Protein AF-A0A2D7IDL8-F1 (afdb_monomer)

Mean predicted aligned error: 7.26 Å

Sequence (237 aa):
MFLKNYRFYSYFISIILIPFYIFRNFSIPYHYLRFKSYIRPNYNVSTHINFGSKKATNFYFYKLLKSKCYLEYGSGNSTLLAKKLDKDFYAVESDANFFNFLKSNFKKNYILVSLGVVFFFSTPVFSSIRRFYLNRRAIKYASYILKKIIRDQKQPDFVLIDGRYRVLCCLFVYKFLLKSKNDKISIIVDDFRNRNYYQILHQLFDIEVIGRIAHLRFKKTDTDINKLIEKYQYDPR

Radius of gyration: 18.44 Å; Cα contacts (8 Å, |Δi|>4): 361; chains: 1; bounding box: 49×36×62 Å

Foldseek 3Di:
DDDPPPPPPPDDDPDDDPPPVVVLVVCLVVLQCLLVVVDQDPDDAELDDDLPDPFVRVVVVVQLLPWQEEEEEADTSPNVNSVVSVHNYAYEDARPNVLVVCVVVDDDRYDYLHLGRADPLRHDSCLPPCLPVSLVSLLCSLAVSVVVCVVVVHDTQEYEQSGWLSVLNVLNVLVSVVVDPDQNRKYKYAQQPPDPVCVVLVQAFDWDDTRRIIITGGDDDPDDSVVVSVVSSSGGD

Structure (mmCIF, N/CA/C/O backbone):
data_AF-A0A2D7IDL8-F1
#
_entry.id   AF-A0A2D7IDL8-F1
#
loop_
_atom_site.group_PDB
_atom_site.id
_atom_site.type_symbol
_atom_site.label_atom_id
_atom_site.label_alt_id
_atom_site.label_comp_id
_atom_site.label_asym_id
_atom_site.label_entity_id
_atom_site.label_seq_id
_atom_site.pdbx_PDB_ins_code
_atom_site.Cartn_x
_atom_site.Cartn_y
_atom_site.Cartn_z
_atom_site.occupancy
_atom_site.B_iso_or_equiv
_atom_site.auth_seq_id
_atom_site.auth_comp_id
_atom_site.auth_asym_id
_atom_site.auth_atom_id
_atom_site.pdbx_PDB_model_num
ATOM 1 N N . MET A 1 1 ? 5.745 -17.887 -41.207 1.00 36.94 1 MET A N 1
ATOM 2 C CA . MET A 1 1 ? 6.422 -16.706 -40.624 1.00 36.94 1 MET A CA 1
ATOM 3 C C . MET A 1 1 ? 6.541 -16.925 -39.118 1.00 36.94 1 MET A C 1
ATOM 5 O O . MET A 1 1 ? 5.562 -16.790 -38.399 1.00 36.94 1 MET A O 1
ATOM 9 N N . PHE A 1 2 ? 7.694 -17.431 -38.673 1.00 28.80 2 PHE A N 1
ATOM 10 C CA . PHE A 1 2 ? 7.924 -17.925 -37.311 1.00 28.80 2 PHE A CA 1
ATOM 11 C C . PHE A 1 2 ? 7.972 -16.775 -36.291 1.00 28.80 2 PHE A C 1
ATOM 13 O O . PHE A 1 2 ? 8.929 -16.005 -36.256 1.00 28.80 2 PHE A O 1
ATOM 20 N N . LEU A 1 3 ? 6.954 -16.679 -35.433 1.00 30.22 3 LEU A N 1
ATOM 21 C CA . LEU A 1 3 ? 6.975 -15.835 -34.237 1.00 30.22 3 LEU A CA 1
ATOM 22 C C . LEU A 1 3 ? 7.898 -16.482 -33.194 1.00 30.22 3 LEU A C 1
ATOM 24 O O . LEU A 1 3 ? 7.539 -17.467 -32.549 1.00 30.22 3 LEU A O 1
ATOM 28 N N . LYS A 1 4 ? 9.110 -15.939 -33.033 1.00 29.39 4 LYS A N 1
ATOM 29 C CA . LYS A 1 4 ? 10.008 -16.293 -31.925 1.00 29.39 4 LYS A CA 1
ATOM 30 C C . LYS A 1 4 ? 9.361 -15.878 -30.599 1.00 29.39 4 LYS A C 1
ATOM 32 O O . LYS A 1 4 ? 9.386 -14.711 -30.214 1.00 29.39 4 LYS A O 1
ATOM 37 N N . ASN A 1 5 ? 8.806 -16.856 -29.889 1.00 28.84 5 ASN A N 1
ATOM 38 C CA . ASN A 1 5 ? 8.412 -16.735 -28.490 1.00 28.84 5 ASN A CA 1
ATOM 39 C C . ASN A 1 5 ? 9.663 -16.560 -27.617 1.00 28.84 5 ASN A C 1
ATOM 41 O O . ASN A 1 5 ? 10.277 -17.537 -27.192 1.00 28.84 5 ASN A O 1
ATOM 45 N N . TYR A 1 6 ? 10.034 -15.319 -27.309 1.00 31.30 6 TYR A N 1
ATOM 46 C CA . TYR A 1 6 ? 11.014 -15.042 -26.260 1.00 31.30 6 TYR A CA 1
ATOM 47 C C . TYR A 1 6 ? 10.356 -15.239 -24.886 1.00 31.30 6 TYR A C 1
ATOM 49 O O . TYR A 1 6 ? 9.854 -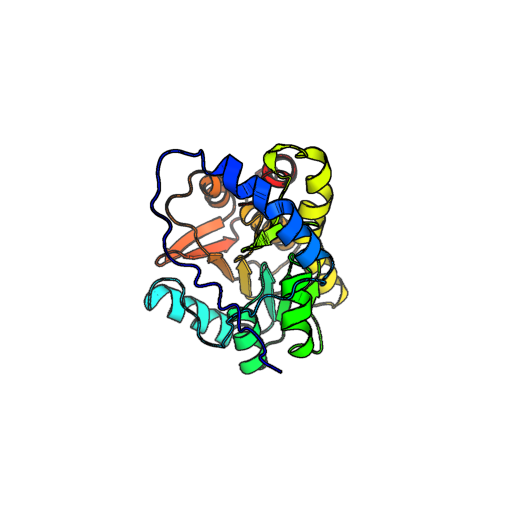14.302 -24.266 1.00 31.30 6 TYR A O 1
ATOM 57 N N . ARG A 1 7 ? 10.341 -16.486 -24.401 1.00 28.66 7 ARG A N 1
ATOM 58 C CA . ARG A 1 7 ? 10.065 -16.796 -22.992 1.00 28.66 7 ARG A CA 1
ATOM 59 C C . ARG A 1 7 ? 11.301 -16.412 -22.178 1.00 28.66 7 ARG A C 1
ATOM 61 O O . ARG A 1 7 ? 12.242 -17.192 -22.083 1.00 28.66 7 ARG A O 1
ATOM 68 N N . PHE A 1 8 ? 11.315 -15.213 -21.600 1.00 32.62 8 PHE A N 1
ATOM 69 C CA . PHE A 1 8 ? 12.310 -14.865 -20.584 1.00 32.62 8 PHE A CA 1
ATOM 70 C C . PHE A 1 8 ? 11.989 -15.659 -19.310 1.00 32.62 8 PHE A C 1
ATOM 72 O O . PHE A 1 8 ? 11.143 -15.266 -18.508 1.00 32.62 8 PHE A O 1
ATOM 79 N N . TYR A 1 9 ? 12.630 -16.818 -19.153 1.00 32.66 9 TYR A N 1
ATOM 80 C CA . TYR A 1 9 ? 12.677 -17.533 -17.884 1.00 32.66 9 TYR A CA 1
ATOM 81 C C . TYR A 1 9 ? 13.483 -16.683 -16.899 1.00 32.66 9 TYR A C 1
ATOM 83 O O . TYR A 1 9 ? 14.700 -16.563 -17.007 1.00 32.66 9 TYR A O 1
ATOM 91 N N . SER A 1 10 ? 12.810 -16.058 -15.936 1.00 38.78 10 SER A N 1
ATOM 92 C CA . SER A 1 10 ? 13.469 -15.381 -14.823 1.00 38.78 10 SER A CA 1
ATOM 93 C C . SER A 1 10 ? 13.903 -16.406 -13.772 1.00 38.78 10 SER A C 1
ATOM 95 O O . SER A 1 10 ? 13.324 -16.430 -12.694 1.00 38.78 10 SER A O 1
ATOM 97 N N . TYR A 1 11 ? 14.868 -17.280 -14.060 1.00 38.25 11 TYR A N 1
ATOM 98 C CA . TYR A 1 11 ? 15.484 -18.119 -13.026 1.00 38.25 11 TYR A CA 1
ATOM 99 C C . TYR A 1 11 ? 16.973 -18.350 -13.331 1.00 38.25 11 TYR A C 1
ATOM 101 O O . TYR A 1 11 ? 17.322 -18.866 -14.384 1.00 38.25 11 TYR A O 1
ATOM 109 N N . PHE A 1 12 ? 17.804 -17.951 -12.361 1.00 41.97 12 PHE A N 1
ATOM 110 C CA . PHE A 1 12 ? 19.215 -18.294 -12.147 1.00 41.97 12 PHE A CA 1
ATOM 111 C C . PHE A 1 12 ? 20.233 -17.920 -13.235 1.00 41.97 12 PHE A C 1
ATOM 113 O O . PHE A 1 12 ? 20.525 -18.681 -14.147 1.00 41.97 12 PHE A O 1
ATOM 120 N N . ILE A 1 13 ? 20.912 -16.793 -13.007 1.00 34.97 13 ILE A N 1
ATOM 121 C CA . ILE A 1 13 ? 22.325 -16.656 -13.370 1.00 34.97 13 ILE A CA 1
ATOM 122 C C . ILE A 1 13 ? 23.097 -16.525 -12.059 1.00 34.97 13 ILE A C 1
ATOM 124 O O . ILE A 1 13 ? 23.195 -15.453 -11.464 1.00 34.97 13 ILE A O 1
ATOM 128 N N . SER A 1 14 ? 23.605 -17.658 -11.586 1.00 44.41 14 SER A N 1
ATOM 129 C CA . SER A 1 14 ? 24.781 -17.715 -10.732 1.00 44.41 14 SER A CA 1
ATOM 130 C C . SER A 1 14 ? 26.006 -17.503 -11.622 1.00 44.41 14 SER A C 1
ATOM 132 O O . SER A 1 14 ? 26.452 -18.456 -12.245 1.00 44.41 14 SER A O 1
ATOM 134 N N . ILE A 1 15 ? 26.530 -16.278 -11.714 1.00 38.25 15 ILE A N 1
ATOM 135 C CA . ILE A 1 15 ? 27.884 -15.989 -12.215 1.00 38.25 15 ILE A CA 1
ATOM 136 C C . ILE A 1 15 ? 28.400 -14.737 -11.481 1.00 38.25 15 ILE A C 1
ATOM 138 O O . ILE A 1 15 ? 27.885 -13.635 -11.648 1.00 38.25 15 ILE A O 1
ATOM 142 N N . ILE A 1 16 ? 29.374 -14.979 -10.599 1.00 42.12 16 ILE A N 1
ATOM 143 C CA . ILE A 1 16 ? 30.606 -14.207 -10.362 1.00 42.12 16 ILE A CA 1
ATOM 144 C C . ILE A 1 16 ? 30.460 -12.671 -10.323 1.00 42.12 16 ILE A C 1
ATOM 146 O O . ILE A 1 16 ? 30.397 -12.012 -11.353 1.00 42.12 16 ILE A O 1
ATOM 150 N N . LEU A 1 17 ? 30.485 -12.126 -9.097 1.00 41.62 17 LEU A N 1
ATOM 151 C CA . LEU A 1 17 ? 31.089 -10.847 -8.658 1.00 41.62 17 LEU A CA 1
ATOM 152 C C . LEU A 1 17 ? 31.046 -9.610 -9.584 1.00 41.62 17 LEU A C 1
ATOM 154 O O . LEU A 1 17 ? 31.878 -8.717 -9.462 1.00 41.62 17 LEU A O 1
ATOM 158 N N . ILE A 1 18 ? 30.036 -9.454 -10.432 1.00 45.78 18 ILE A N 1
ATOM 159 C CA . ILE A 1 18 ? 29.643 -8.130 -10.918 1.00 45.78 18 ILE A CA 1
ATOM 160 C C . ILE A 1 18 ? 28.685 -7.567 -9.863 1.00 45.78 18 ILE A C 1
ATOM 162 O O . ILE A 1 18 ? 27.650 -8.192 -9.601 1.00 45.78 18 ILE A O 1
ATOM 166 N N . PRO A 1 19 ? 28.981 -6.421 -9.219 1.00 50.28 19 PRO A N 1
ATOM 167 C CA . PRO A 1 19 ? 28.092 -5.876 -8.206 1.00 50.28 19 PRO A CA 1
ATOM 168 C C . PRO A 1 19 ? 26.690 -5.725 -8.797 1.00 50.28 19 PRO A C 1
ATOM 170 O O . PRO A 1 19 ? 26.522 -5.100 -9.842 1.00 50.28 19 PRO A O 1
ATOM 173 N N . PHE A 1 20 ? 25.682 -6.282 -8.118 1.00 53.31 20 PHE A N 1
ATOM 174 C CA . PHE A 1 20 ? 24.252 -6.265 -8.479 1.00 53.31 20 PHE A CA 1
ATOM 175 C C . PHE A 1 20 ? 23.762 -4.910 -9.036 1.00 53.31 20 PHE A C 1
ATOM 177 O O . PHE A 1 20 ? 22.864 -4.839 -9.876 1.00 53.31 20 PHE A O 1
ATOM 184 N N . TYR A 1 21 ? 24.393 -3.821 -8.597 1.00 49.84 21 TYR A N 1
ATOM 185 C CA . TYR A 1 21 ? 24.181 -2.457 -9.066 1.00 49.84 21 TYR A CA 1
ATOM 186 C C . TYR A 1 21 ? 24.449 -2.242 -10.569 1.00 49.84 21 TYR A C 1
ATOM 188 O O . TYR A 1 21 ? 23.688 -1.529 -11.221 1.00 49.84 21 TYR A O 1
ATOM 196 N N . ILE A 1 22 ? 25.484 -2.870 -11.131 1.00 54.22 22 ILE A N 1
ATOM 197 C CA . ILE A 1 22 ? 25.877 -2.733 -12.540 1.00 54.22 22 ILE A CA 1
ATOM 198 C C . ILE A 1 22 ? 24.800 -3.348 -13.445 1.00 54.22 22 ILE A C 1
ATOM 200 O O . ILE A 1 22 ? 24.252 -2.654 -14.301 1.00 54.22 22 ILE A O 1
ATOM 204 N N . PHE A 1 23 ? 24.384 -4.592 -13.181 1.00 58.94 23 PHE A N 1
ATOM 205 C CA . PHE A 1 23 ? 23.283 -5.237 -13.910 1.00 58.94 23 PHE A CA 1
ATOM 206 C C . PHE A 1 23 ? 21.956 -4.479 -13.786 1.00 58.94 23 PHE A C 1
ATOM 208 O O . PHE A 1 23 ? 21.199 -4.379 -14.753 1.00 58.94 23 PHE A O 1
ATOM 215 N N . ARG A 1 24 ? 21.677 -3.900 -12.611 1.00 66.06 24 ARG A N 1
ATOM 216 C CA . ARG A 1 24 ? 20.449 -3.130 -12.388 1.00 66.06 24 ARG A CA 1
ATOM 217 C C . ARG A 1 24 ? 20.398 -1.841 -13.217 1.00 66.06 24 ARG A C 1
ATOM 219 O O . ARG A 1 24 ? 19.315 -1.426 -13.612 1.00 66.06 24 ARG A O 1
ATOM 226 N N . ASN A 1 25 ? 21.537 -1.215 -13.507 1.00 70.62 25 ASN A N 1
ATOM 227 C CA . ASN A 1 25 ? 21.567 -0.008 -14.337 1.00 70.62 25 ASN A CA 1
ATOM 228 C C . ASN A 1 25 ? 21.415 -0.327 -15.833 1.00 70.62 25 ASN A C 1
ATOM 230 O O . ASN A 1 25 ? 20.745 0.418 -16.547 1.00 70.62 25 ASN A O 1
ATOM 234 N N . PHE A 1 26 ? 21.931 -1.471 -16.295 1.00 80.06 26 PHE A N 1
ATOM 235 C CA . PHE A 1 26 ? 21.734 -1.927 -17.677 1.00 80.06 26 PHE A CA 1
ATOM 236 C C . PHE A 1 26 ? 20.269 -2.230 -18.021 1.00 80.06 26 PHE A C 1
ATOM 238 O O . PHE A 1 26 ? 19.887 -2.149 -19.185 1.00 80.06 26 PHE A O 1
ATOM 245 N N . SER A 1 27 ? 19.417 -2.516 -17.030 1.00 87.19 27 SER A N 1
ATOM 246 C CA . SER A 1 27 ? 17.980 -2.721 -17.255 1.00 87.19 27 SER A CA 1
ATOM 247 C C . SER A 1 27 ? 17.156 -1.424 -17.268 1.00 87.19 27 SER A C 1
ATOM 249 O O . SER A 1 27 ? 15.960 -1.463 -17.564 1.00 87.19 27 SER A O 1
ATOM 251 N N . ILE A 1 28 ? 17.752 -0.254 -17.003 1.00 90.56 28 ILE A N 1
ATOM 252 C CA . ILE A 1 28 ? 17.028 1.031 -17.002 1.00 90.56 28 ILE A CA 1
ATOM 253 C C . ILE A 1 28 ? 16.335 1.315 -18.345 1.00 90.56 28 ILE A C 1
ATOM 255 O O . ILE A 1 28 ? 15.151 1.666 -18.306 1.00 90.56 28 ILE A O 1
ATOM 259 N N . PRO A 1 29 ? 16.976 1.133 -19.522 1.00 93.81 29 PRO A N 1
ATOM 260 C CA . PRO A 1 29 ? 16.299 1.301 -20.807 1.00 93.81 29 PRO A CA 1
ATOM 261 C C . PRO A 1 29 ? 15.058 0.411 -20.939 1.00 93.81 29 PRO A C 1
ATOM 263 O O . PRO A 1 29 ? 13.993 0.895 -21.316 1.00 93.81 29 PRO A O 1
ATOM 266 N N . TYR A 1 30 ? 15.147 -0.859 -20.527 1.00 93.44 30 TYR A N 1
ATOM 267 C CA . TYR A 1 30 ? 14.006 -1.778 -20.509 1.00 93.44 30 TYR A CA 1
ATOM 268 C C . TYR A 1 30 ? 12.856 -1.238 -19.645 1.00 93.44 30 TYR A C 1
ATOM 270 O O . TYR A 1 30 ? 11.705 -1.193 -20.083 1.00 93.44 30 TYR A O 1
ATOM 278 N N . HIS A 1 31 ? 13.152 -0.758 -18.435 1.00 94.00 31 HIS A N 1
ATOM 279 C CA . HIS A 1 31 ? 12.135 -0.205 -17.537 1.00 94.00 31 HIS A CA 1
ATOM 280 C C . HIS A 1 31 ? 11.569 1.138 -18.010 1.00 94.00 31 HIS A C 1
ATOM 282 O O . HIS A 1 31 ? 10.393 1.422 -17.777 1.00 94.00 31 HIS A O 1
ATOM 288 N N . TYR A 1 32 ? 12.356 1.942 -18.725 1.00 94.94 32 TYR A N 1
ATOM 289 C CA . TYR A 1 32 ? 11.864 3.141 -19.395 1.00 94.94 32 TYR A CA 1
ATOM 290 C C . TYR A 1 32 ? 10.884 2.794 -20.523 1.00 94.94 32 TYR A C 1
ATOM 292 O O . TYR A 1 32 ? 9.791 3.361 -20.579 1.00 94.94 32 TYR A O 1
ATOM 300 N N . LEU A 1 33 ? 11.215 1.813 -21.368 1.00 96.25 33 LEU A N 1
ATOM 301 C CA . LEU A 1 33 ? 10.310 1.312 -22.408 1.00 96.25 33 LEU A CA 1
ATOM 302 C C . LEU A 1 33 ? 9.032 0.710 -21.805 1.00 96.25 33 LEU A C 1
ATOM 304 O O . LEU A 1 33 ? 7.940 0.918 -22.337 1.00 96.25 33 LEU A O 1
ATOM 308 N N . ARG A 1 34 ? 9.143 0.034 -20.653 1.00 96.31 34 ARG A N 1
ATOM 309 C CA . ARG A 1 34 ? 7.993 -0.449 -19.880 1.00 96.31 34 ARG A CA 1
ATOM 310 C C . ARG A 1 34 ? 7.118 0.709 -19.394 1.00 96.31 34 ARG A C 1
ATOM 312 O O . ARG A 1 34 ? 5.911 0.705 -19.624 1.00 96.31 34 ARG A O 1
ATOM 319 N N . PHE A 1 35 ? 7.717 1.742 -18.801 1.00 96.00 35 PHE A N 1
ATOM 320 C CA . PHE A 1 35 ? 7.014 2.954 -18.362 1.00 96.00 35 PHE A CA 1
ATOM 321 C C . PHE A 1 35 ? 6.288 3.663 -19.520 1.00 96.00 35 PHE A C 1
ATOM 323 O O . PHE A 1 35 ? 5.154 4.110 -19.355 1.00 96.00 35 PHE A O 1
ATOM 330 N N . LYS A 1 36 ? 6.897 3.703 -20.712 1.00 96.56 36 LYS A N 1
ATOM 331 C CA . LYS A 1 36 ? 6.282 4.221 -21.948 1.00 96.56 36 LYS A CA 1
ATOM 332 C C . LYS A 1 36 ? 5.286 3.260 -22.609 1.00 96.56 36 LYS A C 1
ATOM 334 O O . LYS A 1 36 ? 4.675 3.620 -23.605 1.00 96.56 36 LYS A O 1
ATOM 339 N N . SER A 1 37 ? 5.073 2.073 -22.038 1.00 93.81 37 SER A N 1
ATOM 340 C CA . SER A 1 37 ? 4.187 1.020 -22.558 1.00 93.81 37 SER A CA 1
ATOM 341 C C . SER A 1 37 ? 4.578 0.449 -23.930 1.00 93.81 37 SER A C 1
ATOM 343 O O . SER A 1 37 ? 3.755 -0.223 -24.553 1.00 93.81 37 SER A O 1
ATOM 345 N N . TYR A 1 38 ? 5.828 0.660 -24.364 1.00 95.94 38 TYR A N 1
ATOM 346 C CA . TYR A 1 38 ? 6.413 0.023 -25.553 1.00 95.94 38 TYR A CA 1
ATOM 347 C C . TYR A 1 38 ? 6.776 -1.442 -25.300 1.00 95.94 38 TYR A C 1
ATOM 349 O O . TYR A 1 38 ? 6.701 -2.264 -26.204 1.00 95.94 38 TYR A O 1
ATOM 357 N N . ILE A 1 39 ? 7.115 -1.782 -24.053 1.00 93.94 39 ILE A N 1
ATOM 358 C CA . ILE A 1 39 ? 7.250 -3.167 -23.595 1.00 93.94 39 ILE A CA 1
ATOM 359 C C . ILE A 1 39 ? 6.120 -3.462 -22.613 1.00 93.94 39 ILE A C 1
ATOM 361 O O . ILE A 1 39 ? 5.886 -2.703 -21.670 1.00 93.94 39 ILE A O 1
ATOM 365 N N . ARG A 1 40 ? 5.429 -4.583 -22.821 1.00 92.62 40 ARG A N 1
ATOM 366 C CA . ARG A 1 40 ? 4.355 -5.075 -21.952 1.00 92.62 40 ARG A CA 1
ATOM 367 C C . ARG A 1 40 ? 4.706 -6.494 -21.515 1.00 92.62 40 ARG A C 1
ATOM 369 O O . ARG A 1 40 ? 4.491 -7.426 -22.288 1.00 92.62 40 ARG A O 1
ATOM 376 N N . PRO A 1 41 ? 5.318 -6.669 -20.333 1.00 92.44 41 PRO A N 1
ATOM 377 C CA . PRO A 1 41 ? 5.613 -7.997 -19.824 1.00 92.44 41 PRO A CA 1
ATOM 378 C C . PRO A 1 41 ? 4.324 -8.796 -19.653 1.00 92.44 41 PRO A C 1
ATOM 380 O O . PRO A 1 41 ? 3.269 -8.235 -19.357 1.00 92.44 41 PRO A O 1
ATOM 383 N N . ASN A 1 42 ? 4.427 -10.115 -19.784 1.00 91.75 42 ASN A N 1
ATOM 384 C CA . ASN A 1 42 ? 3.326 -10.993 -19.431 1.00 91.75 42 ASN A CA 1
ATOM 385 C C . ASN A 1 42 ? 3.284 -11.154 -17.906 1.00 91.75 42 ASN A C 1
ATOM 387 O O . ASN A 1 42 ? 4.027 -11.954 -17.334 1.00 91.75 42 ASN A O 1
ATOM 391 N N . TYR A 1 43 ? 2.477 -10.334 -17.239 1.00 93.81 43 TYR A N 1
ATOM 392 C CA . TYR A 1 43 ? 2.302 -10.410 -15.796 1.00 93.81 43 TYR A CA 1
ATOM 393 C C . TYR A 1 43 ? 1.422 -11.607 -15.429 1.00 93.81 43 TYR A C 1
ATOM 395 O O . TYR A 1 43 ? 0.323 -11.769 -15.955 1.00 93.81 43 TYR A O 1
ATOM 403 N N . ASN A 1 44 ? 1.885 -12.424 -14.484 1.00 92.56 44 ASN A N 1
ATOM 404 C CA . ASN A 1 44 ? 1.091 -13.518 -13.941 1.00 92.56 44 ASN A CA 1
ATOM 405 C C . ASN A 1 44 ? 0.301 -13.025 -12.723 1.00 92.56 44 ASN A C 1
ATOM 407 O O . ASN A 1 44 ? 0.886 -12.747 -11.675 1.00 92.56 44 ASN A O 1
ATOM 411 N N . VAL A 1 45 ? -1.016 -12.900 -12.876 1.00 93.88 45 VAL A N 1
ATOM 412 C CA . VAL A 1 45 ? -1.938 -12.497 -11.808 1.00 93.88 45 VAL A CA 1
ATOM 413 C C . VAL A 1 45 ? -3.088 -13.490 -11.699 1.00 93.88 45 VAL A C 1
ATOM 415 O O . VAL A 1 45 ? -3.518 -14.087 -12.682 1.00 93.88 45 VAL A O 1
ATOM 418 N N . SER A 1 46 ? -3.599 -13.669 -10.487 1.00 94.62 46 SER A N 1
ATOM 419 C CA . SER A 1 46 ? -4.748 -14.529 -10.202 1.00 94.62 46 SER A CA 1
ATOM 420 C C . SER A 1 46 ? -5.530 -13.987 -9.004 1.00 94.62 46 SER A C 1
ATOM 422 O O . SER A 1 46 ? -5.184 -12.954 -8.445 1.00 94.62 46 SER A O 1
ATOM 424 N N . THR A 1 47 ? -6.573 -14.690 -8.564 1.00 94.88 47 THR A N 1
ATOM 425 C CA . THR A 1 47 ? -7.255 -14.378 -7.294 1.00 94.88 47 THR A CA 1
ATOM 426 C C . THR A 1 47 ? -6.687 -15.153 -6.103 1.00 94.88 47 THR A C 1
ATOM 428 O O . THR A 1 47 ? -7.232 -15.062 -5.005 1.00 94.88 47 THR A O 1
ATOM 431 N N . HIS A 1 48 ? -5.634 -15.953 -6.304 1.00 94.25 48 HIS A N 1
ATOM 432 C CA . HIS A 1 48 ? -4.982 -16.699 -5.231 1.00 94.25 48 HIS A CA 1
ATOM 433 C C . HIS A 1 48 ? -3.997 -15.797 -4.487 1.00 94.25 48 HIS A C 1
ATOM 435 O O . HIS A 1 48 ? -3.133 -15.151 -5.088 1.00 94.25 48 HIS A O 1
ATOM 441 N N . ILE A 1 49 ? -4.133 -15.776 -3.164 1.00 94.00 49 ILE A N 1
ATOM 442 C CA . ILE A 1 49 ? -3.329 -14.961 -2.255 1.00 94.00 49 ILE A CA 1
ATOM 443 C C . ILE A 1 49 ? -2.429 -15.868 -1.435 1.00 94.00 49 ILE A C 1
ATOM 445 O O . ILE A 1 49 ? -2.863 -16.918 -0.966 1.00 94.00 49 ILE A O 1
ATOM 449 N N . ASN A 1 50 ? -1.187 -15.439 -1.231 1.00 93.44 50 ASN A N 1
ATOM 450 C CA . ASN A 1 50 ? -0.252 -16.122 -0.354 1.00 93.44 50 ASN A CA 1
ATOM 451 C C . ASN A 1 50 ? 0.600 -15.102 0.406 1.00 93.44 50 ASN A C 1
ATOM 453 O O . ASN A 1 50 ? 1.542 -14.535 -0.140 1.00 93.44 50 ASN A O 1
ATOM 457 N N . PHE A 1 51 ? 0.304 -14.932 1.692 1.00 94.44 51 PHE A N 1
ATOM 458 C CA . PHE A 1 51 ? 1.098 -14.116 2.613 1.00 94.44 51 PHE A CA 1
ATOM 459 C C . PHE A 1 51 ? 2.148 -14.958 3.355 1.00 94.44 51 PHE A C 1
ATOM 461 O O . PHE A 1 51 ? 2.321 -14.855 4.569 1.00 94.44 51 PHE A O 1
ATOM 468 N N . GLY A 1 52 ? 2.827 -15.861 2.645 1.00 93.19 52 GLY A N 1
ATOM 469 C CA . GLY A 1 52 ? 3.927 -16.701 3.140 1.00 93.19 52 GLY A CA 1
ATOM 470 C C . GLY A 1 52 ? 3.547 -17.773 4.170 1.00 93.19 52 GLY A C 1
ATOM 471 O O . GLY A 1 52 ? 4.389 -18.580 4.544 1.00 93.19 52 GLY A O 1
ATOM 472 N N . SER A 1 53 ? 2.305 -17.794 4.658 1.00 96.00 53 SER A N 1
ATOM 473 C CA . SER A 1 53 ? 1.788 -18.833 5.554 1.00 96.00 53 SER A CA 1
ATOM 474 C C . SER A 1 53 ? 0.264 -18.915 5.477 1.00 96.00 53 SER A C 1
ATOM 476 O O . SER A 1 53 ? -0.410 -17.914 5.207 1.00 96.00 53 SER A O 1
ATOM 478 N N . LYS A 1 54 ? -0.301 -20.090 5.785 1.00 96.81 54 LYS A N 1
ATOM 479 C CA . LYS A 1 54 ? -1.760 -20.286 5.868 1.00 96.81 54 LYS A CA 1
ATOM 480 C C . LYS A 1 54 ? -2.392 -19.384 6.934 1.00 96.81 54 LYS A C 1
ATOM 482 O O . LYS A 1 54 ? -3.431 -18.788 6.681 1.00 96.81 54 LYS A O 1
ATOM 487 N N . LYS A 1 55 ? -1.731 -19.210 8.089 1.00 97.31 55 LYS A N 1
ATOM 488 C CA . LYS A 1 55 ? -2.205 -18.334 9.178 1.00 97.31 55 LYS A CA 1
ATOM 489 C C . LYS A 1 55 ? -2.340 -16.876 8.723 1.00 97.31 55 LYS A C 1
ATOM 491 O O . LYS A 1 55 ? -3.410 -16.298 8.876 1.00 97.31 55 LYS A O 1
ATOM 496 N N . ALA A 1 56 ? -1.291 -16.305 8.124 1.00 97.38 56 ALA A N 1
ATOM 497 C CA . ALA A 1 56 ? -1.317 -14.932 7.605 1.00 97.38 56 ALA A CA 1
ATOM 498 C C . ALA A 1 56 ? -2.356 -14.753 6.489 1.00 97.38 56 ALA A C 1
ATOM 500 O O . ALA A 1 56 ? -3.122 -13.792 6.494 1.00 97.38 56 ALA A O 1
ATOM 501 N N . THR A 1 57 ? -2.418 -15.714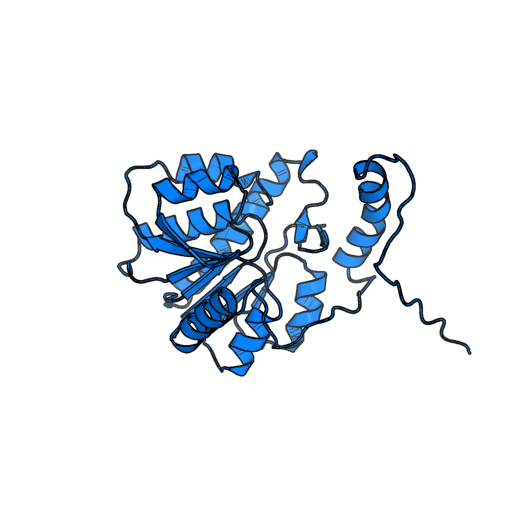 5.563 1.00 97.81 57 THR A N 1
ATOM 502 C CA . THR A 1 57 ? -3.353 -15.679 4.430 1.00 97.81 57 THR A C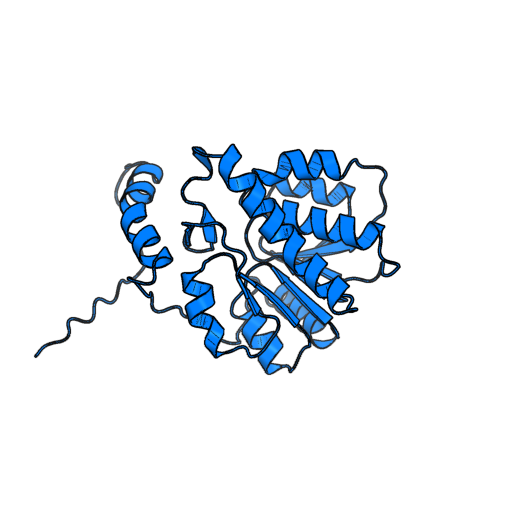A 1
ATOM 503 C C . THR A 1 57 ? -4.806 -15.731 4.900 1.00 97.81 57 THR A C 1
ATOM 505 O O . THR A 1 57 ? -5.615 -14.907 4.479 1.00 97.81 57 THR A O 1
ATOM 508 N N . ASN A 1 58 ? -5.130 -16.630 5.834 1.00 97.88 58 ASN A N 1
ATOM 509 C CA . ASN A 1 58 ? -6.467 -16.727 6.418 1.00 97.88 58 ASN A CA 1
ATOM 510 C C . ASN A 1 58 ? -6.836 -15.470 7.210 1.00 97.88 58 ASN A C 1
ATOM 512 O O . ASN A 1 58 ? -7.978 -15.023 7.144 1.00 97.88 58 ASN A O 1
ATOM 516 N N . PHE A 1 59 ? -5.878 -14.880 7.932 1.00 98.19 59 PHE A N 1
ATOM 517 C CA . PHE A 1 59 ? -6.108 -13.640 8.667 1.00 98.19 59 PHE A CA 1
ATOM 518 C C . PHE A 1 59 ? -6.459 -12.479 7.728 1.00 98.19 59 PHE A C 1
ATOM 520 O O . PHE A 1 59 ? -7.466 -11.806 7.943 1.00 98.19 59 PHE A O 1
ATOM 527 N N . TYR A 1 60 ? -5.689 -12.285 6.651 1.00 98.31 60 TYR A N 1
ATOM 528 C CA . TYR A 1 60 ? -6.022 -11.310 5.609 1.00 98.31 60 TYR A CA 1
ATOM 529 C C . TYR A 1 60 ? -7.407 -11.574 5.012 1.00 98.31 60 TYR A C 1
ATOM 531 O O . TYR A 1 60 ? -8.232 -10.665 4.937 1.00 98.31 60 TYR A O 1
ATOM 539 N N . PHE A 1 61 ? -7.680 -12.823 4.623 1.00 98.06 61 PHE A N 1
ATOM 540 C CA . PHE A 1 61 ? -8.940 -13.197 3.989 1.00 98.06 61 PHE A CA 1
ATOM 541 C C . PHE A 1 61 ? -10.142 -12.901 4.895 1.00 98.06 61 PHE A C 1
ATOM 543 O O . PHE A 1 61 ? -11.121 -12.305 4.453 1.00 98.06 61 PHE A O 1
ATOM 550 N N . TYR A 1 62 ? -10.036 -13.228 6.185 1.00 97.94 62 TYR A N 1
ATOM 551 C CA . TYR A 1 62 ? -11.045 -12.899 7.189 1.00 97.94 62 TYR A CA 1
ATOM 552 C C . TYR A 1 62 ? -11.293 -11.386 7.297 1.00 97.94 62 TYR A C 1
ATOM 554 O O . TYR A 1 62 ? -12.447 -10.952 7.333 1.00 97.94 62 TYR A O 1
ATOM 562 N N . LYS A 1 63 ? -10.229 -10.569 7.320 1.00 98.12 63 LYS A N 1
ATOM 563 C CA . LYS A 1 63 ? -10.349 -9.103 7.374 1.00 98.12 63 LYS A CA 1
ATOM 564 C C . LYS A 1 63 ? -10.999 -8.537 6.115 1.00 98.12 63 LYS A C 1
ATOM 566 O O . LYS A 1 63 ? -11.926 -7.739 6.232 1.00 98.12 63 LYS A O 1
ATOM 571 N N . LEU A 1 64 ? -10.595 -9.007 4.935 1.00 98.31 64 LEU A N 1
ATOM 572 C CA . LEU A 1 64 ? -11.201 -8.608 3.666 1.00 98.31 64 LEU A CA 1
ATOM 573 C C . LEU A 1 64 ? -12.689 -8.979 3.615 1.00 98.31 64 LEU A C 1
ATOM 575 O O . LEU A 1 64 ? -13.519 -8.138 3.275 1.00 98.31 64 LEU A O 1
ATOM 579 N N . LEU A 1 65 ? -13.053 -10.205 4.006 1.00 97.94 65 LEU A N 1
ATOM 580 C CA . LEU A 1 65 ? -14.448 -10.651 4.030 1.00 97.94 65 LEU A CA 1
ATOM 581 C C . LEU A 1 65 ? -15.326 -9.795 4.946 1.00 97.94 65 LEU A C 1
ATOM 583 O O . LEU A 1 65 ? -16.459 -9.498 4.572 1.00 97.94 65 LEU A O 1
ATOM 587 N N . LYS A 1 66 ? -14.812 -9.366 6.103 1.00 97.19 66 LYS A N 1
ATOM 588 C CA . LYS A 1 66 ? -15.552 -8.503 7.035 1.00 97.19 66 LYS A CA 1
ATOM 589 C C . LYS A 1 66 ? -15.550 -7.022 6.662 1.00 97.19 66 LYS A C 1
ATOM 591 O O . LYS A 1 66 ? -16.416 -6.297 7.143 1.00 97.19 66 LYS A O 1
ATOM 596 N N . SER A 1 67 ? -14.609 -6.580 5.831 1.00 96.94 67 SER A N 1
ATOM 597 C CA . SER A 1 67 ? -14.527 -5.184 5.402 1.00 96.94 67 SER A CA 1
ATOM 598 C C . SER A 1 67 ? -15.727 -4.777 4.546 1.00 96.94 67 SER A C 1
ATOM 600 O O . SER A 1 67 ? -16.198 -5.546 3.692 1.00 96.94 67 SER A O 1
ATOM 602 N N . LYS A 1 68 ? -16.201 -3.553 4.783 1.00 95.38 68 LYS A N 1
ATOM 603 C CA . LYS A 1 68 ? -17.167 -2.841 3.944 1.00 95.38 68 LYS A CA 1
ATOM 604 C C . LYS A 1 68 ? -16.469 -1.880 2.990 1.00 95.38 68 LYS A C 1
ATOM 606 O O . LYS A 1 68 ? -16.974 -1.681 1.893 1.00 95.38 68 LYS A O 1
ATOM 611 N N . CYS A 1 69 ? -15.340 -1.293 3.396 1.00 96.12 69 CYS A N 1
ATOM 612 C CA . CYS A 1 69 ? -14.572 -0.348 2.592 1.00 96.12 69 CYS A CA 1
ATOM 613 C C . CYS A 1 69 ? -13.075 -0.662 2.706 1.00 96.12 69 CYS A C 1
ATOM 615 O O . CYS A 1 69 ? -12.426 -0.359 3.711 1.00 96.12 69 CYS A O 1
ATOM 617 N N . TYR A 1 70 ? -12.535 -1.280 1.658 1.00 98.19 70 TYR A N 1
ATOM 618 C CA . TYR A 1 70 ? -11.159 -1.761 1.601 1.00 98.19 70 TYR A CA 1
ATOM 619 C C . TYR A 1 70 ? -10.235 -0.741 0.926 1.00 98.19 70 TYR A C 1
ATOM 621 O O . TYR A 1 70 ? -10.469 -0.328 -0.207 1.00 98.19 70 TYR A O 1
ATOM 629 N N . LEU A 1 71 ? -9.157 -0.345 1.597 1.00 98.44 71 LEU A N 1
ATOM 630 C CA . LEU A 1 71 ? -8.100 0.481 1.017 1.00 98.44 71 LEU A CA 1
ATOM 631 C C . LEU A 1 71 ? -6.844 -0.359 0.776 1.00 98.44 71 LEU A C 1
ATOM 633 O O . LEU A 1 71 ? -6.380 -1.065 1.664 1.00 98.44 71 LEU A O 1
ATOM 637 N N . GLU A 1 72 ? -6.246 -0.234 -0.398 1.00 98.56 72 GLU A N 1
ATOM 638 C CA . GLU A 1 72 ? -5.060 -0.984 -0.789 1.00 98.56 72 GLU A CA 1
ATOM 639 C C . GLU A 1 72 ? -3.981 -0.064 -1.369 1.00 98.56 72 GLU A C 1
ATOM 641 O O . GLU A 1 72 ? -4.228 0.718 -2.291 1.00 98.56 72 GLU A O 1
ATOM 646 N N . TYR A 1 73 ? -2.764 -0.186 -0.841 1.00 98.62 73 TYR A N 1
ATOM 647 C CA . TYR A 1 73 ? -1.550 0.379 -1.422 1.00 98.62 73 TYR A CA 1
ATOM 648 C C . TYR A 1 73 ? -0.723 -0.736 -2.054 1.00 98.62 73 TYR A C 1
ATOM 650 O O . TYR A 1 73 ? -0.248 -1.605 -1.326 1.00 98.62 73 TYR A O 1
ATOM 658 N N . GLY A 1 74 ? -0.485 -0.652 -3.365 1.00 97.62 74 GLY A N 1
ATOM 659 C CA . GLY A 1 74 ? 0.134 -1.715 -4.160 1.00 97.62 74 GLY A CA 1
ATOM 660 C C . GLY A 1 74 ? -0.925 -2.703 -4.629 1.00 97.62 74 GLY A C 1
ATOM 661 O O . GLY A 1 74 ? -1.565 -3.343 -3.808 1.00 97.62 74 GLY A O 1
ATOM 662 N N . SER A 1 75 ? -1.142 -2.791 -5.940 1.00 97.56 75 SER A N 1
ATOM 663 C CA . SER A 1 75 ? -2.223 -3.609 -6.493 1.00 97.56 75 SER A CA 1
ATOM 664 C C . SER A 1 75 ? -1.743 -4.965 -6.990 1.00 97.56 75 SER A C 1
ATOM 666 O O . SER A 1 75 ? -0.558 -5.159 -7.256 1.00 97.56 75 SER A O 1
ATOM 668 N N . GLY A 1 76 ? -2.668 -5.909 -7.160 1.00 96.94 76 GLY A N 1
ATOM 669 C CA . GLY A 1 76 ? -2.341 -7.234 -7.675 1.00 96.94 76 GLY A CA 1
ATOM 670 C C . GLY A 1 76 ? -3.438 -8.259 -7.428 1.00 96.94 76 GLY A C 1
ATOM 671 O O . GLY A 1 76 ? -4.627 -7.987 -7.613 1.00 96.94 76 GLY A O 1
ATOM 672 N N . ASN A 1 77 ? -3.031 -9.458 -7.005 1.00 97.69 77 ASN A N 1
ATOM 673 C CA . ASN A 1 77 ? -3.957 -10.558 -6.743 1.00 97.69 77 ASN A CA 1
ATOM 674 C C . ASN A 1 77 ? -4.983 -10.200 -5.657 1.00 97.69 77 ASN A C 1
ATOM 676 O O . ASN A 1 77 ? -6.148 -10.579 -5.768 1.00 97.69 77 ASN A O 1
ATOM 680 N N . SER A 1 78 ? -4.571 -9.452 -4.628 1.00 98.00 78 SER A N 1
ATOM 681 C CA . SER A 1 78 ? -5.424 -8.952 -3.538 1.00 98.00 78 SER A CA 1
ATOM 682 C C . SER A 1 78 ? -6.531 -8.040 -4.060 1.00 98.00 78 SER A C 1
ATOM 684 O O . SER A 1 78 ? -7.697 -8.238 -3.717 1.00 98.00 78 SER A O 1
ATOM 686 N N . THR A 1 79 ? -6.208 -7.135 -4.985 1.00 98.19 79 THR A N 1
ATOM 687 C CA . THR A 1 79 ? -7.191 -6.281 -5.667 1.00 98.19 79 THR A CA 1
ATOM 688 C C . THR A 1 79 ? -8.179 -7.096 -6.504 1.00 98.19 79 THR A C 1
ATOM 690 O O . THR A 1 79 ? -9.388 -6.855 -6.471 1.00 98.19 79 THR A O 1
ATOM 693 N N . LEU A 1 80 ? -7.689 -8.094 -7.252 1.00 98.25 80 LEU A N 1
ATOM 694 C CA . LEU A 1 80 ? -8.540 -8.987 -8.049 1.00 98.25 80 LEU A CA 1
ATOM 695 C C . LEU A 1 80 ? -9.473 -9.822 -7.164 1.00 98.25 80 LEU A C 1
ATOM 697 O O . LEU A 1 80 ? -10.640 -10.012 -7.510 1.00 98.25 80 LEU A O 1
ATOM 701 N N . LEU A 1 81 ? -8.987 -10.287 -6.012 1.00 98.06 81 LEU A N 1
ATOM 702 C CA . LEU A 1 81 ? -9.807 -10.986 -5.030 1.00 98.06 81 LEU A CA 1
ATOM 703 C C . LEU A 1 81 ? -10.867 -10.060 -4.419 1.00 98.06 81 LEU A C 1
ATOM 705 O O . LEU A 1 81 ? -12.026 -10.458 -4.334 1.00 98.06 81 LEU A O 1
ATOM 709 N N . ALA A 1 82 ? -10.509 -8.829 -4.046 1.00 97.94 82 ALA A N 1
ATOM 710 C CA . ALA A 1 82 ? -11.460 -7.846 -3.527 1.00 97.94 82 ALA A CA 1
ATOM 711 C C . ALA A 1 82 ? -12.588 -7.561 -4.533 1.00 97.94 82 ALA A C 1
ATOM 713 O O . ALA A 1 82 ? -13.757 -7.550 -4.154 1.00 97.94 82 ALA A O 1
ATOM 714 N N . LYS A 1 83 ? -12.255 -7.436 -5.826 1.00 97.44 83 LYS A N 1
ATOM 715 C CA . LYS A 1 83 ? -13.246 -7.354 -6.910 1.00 97.44 83 LYS A CA 1
ATOM 716 C C . LYS A 1 83 ? -14.114 -8.612 -6.992 1.00 97.44 83 LYS A C 1
ATOM 718 O O . LYS A 1 83 ? -15.327 -8.493 -7.112 1.00 97.44 83 LYS A O 1
ATOM 723 N N . LYS A 1 84 ? -13.517 -9.810 -6.957 1.00 97.25 84 LYS A N 1
ATOM 724 C CA . LYS A 1 84 ? -14.259 -11.085 -7.015 1.00 97.25 84 LYS A CA 1
ATOM 725 C C . LYS A 1 84 ? -15.267 -11.216 -5.865 1.00 97.25 84 LYS A C 1
ATOM 727 O O . LYS A 1 84 ? -16.314 -11.820 -6.050 1.00 97.25 84 LYS A O 1
ATOM 732 N N . LEU A 1 85 ? -14.944 -10.656 -4.701 1.00 97.19 85 LEU A N 1
ATOM 733 C CA . LEU A 1 85 ? -15.793 -10.632 -3.507 1.00 97.19 85 LEU A CA 1
ATOM 734 C C . LEU A 1 85 ? -16.735 -9.413 -3.445 1.00 97.19 85 LEU A C 1
ATOM 736 O O . LEU A 1 85 ? -17.286 -9.147 -2.378 1.00 97.19 85 LEU A O 1
ATOM 740 N N . ASP A 1 86 ? -16.864 -8.662 -4.544 1.00 96.56 86 ASP A N 1
ATOM 741 C CA . ASP A 1 86 ? -17.694 -7.457 -4.682 1.00 96.56 86 ASP A CA 1
ATOM 742 C C . ASP A 1 86 ? -17.503 -6.432 -3.547 1.00 96.56 86 ASP A C 1
ATOM 744 O O . ASP A 1 86 ? -18.442 -5.854 -3.001 1.00 96.56 86 ASP A O 1
ATOM 748 N N . LYS A 1 87 ? -16.247 -6.223 -3.135 1.00 97.31 87 LYS A N 1
ATOM 749 C CA . LYS A 1 87 ? -15.911 -5.243 -2.097 1.00 97.31 87 LYS A CA 1
ATOM 750 C C . LYS A 1 87 ? -15.941 -3.823 -2.650 1.00 97.31 87 LYS A C 1
ATOM 752 O O . LYS A 1 87 ? -15.455 -3.567 -3.750 1.00 97.31 87 LYS A O 1
ATOM 757 N N . ASP A 1 88 ? -16.432 -2.871 -1.854 1.00 97.06 88 ASP A N 1
ATOM 758 C CA . ASP A 1 88 ? -16.172 -1.455 -2.116 1.00 97.06 88 ASP A CA 1
ATOM 759 C C . ASP A 1 88 ? -14.707 -1.201 -1.765 1.00 97.06 88 ASP A C 1
ATOM 761 O O . ASP A 1 88 ? -14.316 -1.274 -0.599 1.00 97.06 88 ASP A O 1
ATOM 765 N N . PHE A 1 89 ? -13.871 -0.995 -2.779 1.00 97.88 89 PHE A N 1
ATOM 766 C CA . PHE A 1 89 ? -12.438 -0.841 -2.579 1.00 97.88 89 PHE A CA 1
ATOM 767 C C . PHE A 1 89 ? -11.880 0.408 -3.251 1.00 97.88 89 PHE A C 1
ATOM 769 O O . PHE A 1 89 ? -12.446 0.952 -4.201 1.00 97.88 89 PHE A O 1
ATOM 776 N N . TYR A 1 90 ? -10.724 0.821 -2.750 1.00 98.56 90 TYR A N 1
ATOM 777 C CA . TYR A 1 90 ? -9.864 1.865 -3.276 1.00 98.56 90 TYR A CA 1
ATOM 778 C C . TYR A 1 90 ? -8.456 1.297 -3.352 1.00 98.56 90 TYR A C 1
ATOM 780 O O . TYR A 1 90 ? -7.869 0.993 -2.322 1.00 98.56 90 TYR A O 1
ATOM 788 N N . ALA A 1 91 ? -7.909 1.153 -4.553 1.00 98.44 91 ALA A N 1
ATOM 789 C CA . ALA A 1 91 ? -6.577 0.592 -4.746 1.00 98.44 91 ALA A CA 1
ATOM 790 C C . ALA A 1 91 ? -5.689 1.581 -5.499 1.00 98.44 91 ALA A C 1
ATOM 792 O O . ALA A 1 91 ? -6.093 2.132 -6.529 1.00 98.44 91 ALA A O 1
ATOM 793 N N . VAL A 1 92 ? -4.479 1.807 -4.985 1.00 98.38 92 VAL A N 1
ATOM 794 C CA . VAL A 1 92 ? -3.471 2.653 -5.628 1.00 98.38 92 VAL A CA 1
ATOM 795 C C . VAL A 1 92 ? -2.307 1.820 -6.158 1.00 98.38 92 VAL A C 1
ATOM 797 O O . VAL A 1 92 ? -1.690 1.049 -5.427 1.00 98.38 92 VAL A O 1
ATOM 800 N N . GLU A 1 93 ? -1.983 2.020 -7.434 1.00 98.38 93 GLU A N 1
ATOM 801 C CA . GLU A 1 93 ? -0.811 1.450 -8.098 1.00 98.38 93 GLU A CA 1
ATOM 802 C C . GLU A 1 93 ? 0.166 2.561 -8.494 1.00 98.38 93 GLU A C 1
ATOM 804 O O . GLU A 1 93 ? -0.235 3.677 -8.830 1.00 98.38 93 GLU A O 1
ATOM 809 N N . SER A 1 94 ? 1.460 2.258 -8.465 1.00 97.38 94 SER A N 1
ATOM 810 C CA . SER A 1 94 ? 2.537 3.191 -8.799 1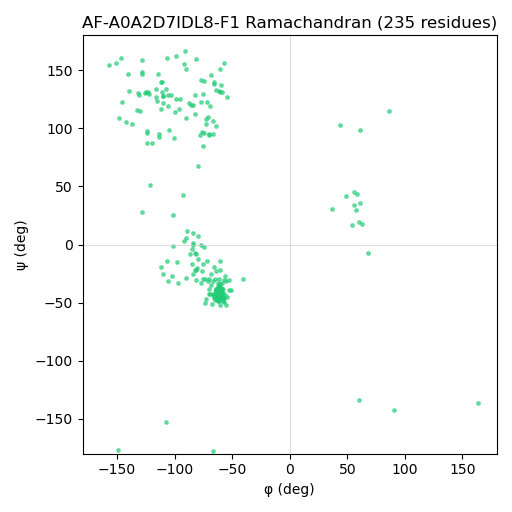.00 97.38 94 SER A CA 1
ATOM 811 C C . SER A 1 94 ? 3.270 2.868 -10.100 1.00 97.38 94 SER A C 1
ATOM 813 O O . SER A 1 94 ? 3.805 3.789 -10.730 1.00 97.38 94 SER A O 1
ATOM 815 N N . ASP A 1 95 ? 3.286 1.608 -10.535 1.00 97.62 95 ASP A N 1
ATOM 816 C CA . ASP A 1 95 ? 3.810 1.209 -11.838 1.00 97.62 95 ASP A CA 1
ATOM 817 C C . ASP A 1 95 ? 2.754 1.430 -12.926 1.00 97.62 95 ASP A C 1
ATOM 819 O O . ASP A 1 95 ? 1.743 0.736 -12.993 1.00 97.62 95 ASP A O 1
ATOM 823 N N . ALA A 1 96 ? 3.010 2.390 -13.817 1.00 97.69 96 ALA A N 1
ATOM 824 C CA . ALA A 1 96 ? 2.095 2.730 -14.902 1.00 97.69 96 ALA A CA 1
ATOM 825 C C . ALA A 1 96 ? 1.830 1.553 -15.857 1.00 97.69 96 ALA A C 1
ATOM 827 O O . ALA A 1 96 ? 0.717 1.421 -16.363 1.00 97.69 96 ALA A O 1
ATOM 828 N N . ASN A 1 97 ? 2.824 0.693 -16.099 1.00 97.69 97 ASN A N 1
ATOM 829 C CA . ASN A 1 97 ? 2.655 -0.442 -17.004 1.00 97.69 97 ASN A CA 1
ATOM 830 C C . ASN A 1 97 ? 1.774 -1.522 -16.376 1.00 97.69 97 ASN A C 1
ATOM 832 O O . ASN A 1 97 ? 0.818 -1.972 -17.004 1.00 97.69 97 ASN A O 1
ATOM 836 N N . PHE A 1 98 ? 2.054 -1.870 -15.118 1.00 97.81 98 PHE A N 1
ATOM 837 C CA . PHE A 1 98 ? 1.254 -2.837 -14.371 1.00 97.81 98 PHE A CA 1
ATOM 838 C C . PHE A 1 98 ? -0.174 -2.331 -14.138 1.00 97.81 98 PHE A C 1
ATOM 840 O O . PHE A 1 98 ? -1.134 -3.075 -14.339 1.00 97.81 98 PHE A O 1
ATOM 847 N N . PHE A 1 99 ? -0.326 -1.038 -13.833 1.00 98.06 99 PHE A N 1
ATOM 848 C CA . PHE A 1 99 ? -1.631 -0.390 -13.768 1.00 98.06 99 PHE A CA 1
ATOM 849 C C . PHE A 1 99 ? -2.407 -0.564 -15.070 1.00 98.06 99 PHE A C 1
ATOM 851 O O . PHE A 1 99 ? -3.540 -1.030 -15.047 1.00 98.06 99 PHE A O 1
ATOM 858 N N . ASN A 1 100 ? -1.802 -0.234 -16.214 1.00 97.12 100 ASN A N 1
ATOM 859 C CA . ASN A 1 100 ? -2.464 -0.364 -17.511 1.00 97.12 100 ASN A CA 1
ATOM 860 C C . ASN A 1 100 ? -2.821 -1.820 -17.841 1.00 97.12 100 ASN A C 1
ATOM 862 O O . ASN A 1 100 ? -3.882 -2.056 -18.414 1.00 97.12 100 ASN A O 1
ATOM 866 N N . PHE A 1 101 ? -1.975 -2.778 -17.453 1.00 97.00 101 PHE A N 1
ATOM 867 C CA . PHE A 1 101 ? -2.251 -4.208 -17.594 1.00 97.00 101 PHE A CA 1
ATOM 868 C C . PHE A 1 101 ? -3.494 -4.636 -16.798 1.00 97.00 101 PHE A C 1
ATOM 870 O O . PHE A 1 101 ? -4.364 -5.319 -17.334 1.00 97.00 101 PHE A O 1
ATOM 877 N N . LEU A 1 102 ? -3.621 -4.198 -15.543 1.00 96.81 102 LEU A N 1
ATOM 878 C CA . LEU A 1 102 ? -4.756 -4.559 -14.695 1.00 96.81 102 LEU A CA 1
ATOM 879 C C . LEU A 1 102 ? -6.010 -3.710 -14.931 1.00 96.81 102 LEU A C 1
ATOM 881 O O . LEU A 1 102 ? -7.106 -4.164 -14.602 1.00 96.81 102 LEU A O 1
ATOM 885 N N . LYS A 1 103 ? -5.880 -2.503 -15.493 1.00 96.56 103 LYS A N 1
ATOM 886 C CA . LYS A 1 103 ? -6.943 -1.485 -15.569 1.00 96.56 103 LYS A CA 1
ATOM 887 C C . LYS A 1 103 ? -8.248 -2.004 -16.166 1.00 96.56 103 LYS A C 1
ATOM 889 O O . LYS A 1 103 ? -9.310 -1.649 -15.666 1.00 96.56 103 LYS A O 1
ATOM 894 N N . SER A 1 104 ? -8.183 -2.853 -17.192 1.00 95.00 104 SER A N 1
ATOM 895 C CA . SER A 1 104 ? -9.369 -3.434 -17.843 1.00 95.00 104 SER A CA 1
ATOM 896 C C . SER A 1 104 ? -10.238 -4.264 -16.892 1.00 95.00 104 SER A C 1
ATOM 898 O O . SER A 1 104 ? -11.434 -4.425 -17.126 1.00 95.00 104 SER A O 1
ATOM 900 N N . ASN A 1 105 ? -9.676 -4.748 -15.782 1.00 95.94 105 ASN A N 1
ATOM 901 C CA . ASN A 1 105 ? -10.419 -5.484 -14.772 1.00 95.94 105 ASN A CA 1
ATOM 902 C C . ASN A 1 105 ? -11.299 -4.579 -13.903 1.00 95.94 105 ASN A C 1
ATOM 904 O O . ASN A 1 105 ? -12.186 -5.103 -13.231 1.00 95.94 105 ASN A O 1
ATOM 908 N N . PHE A 1 106 ? -11.095 -3.262 -13.878 1.00 96.12 106 PHE A N 1
ATOM 909 C CA . PHE A 1 106 ? -11.697 -2.395 -12.868 1.00 96.12 106 PHE A CA 1
ATOM 910 C C . PHE A 1 106 ? -12.478 -1.240 -13.492 1.00 96.12 106 PHE A C 1
ATOM 912 O O . PHE A 1 106 ? -11.977 -0.511 -14.341 1.00 96.12 106 PHE A O 1
ATOM 919 N N . LYS A 1 107 ? -13.719 -1.047 -13.029 1.00 90.81 107 LYS A N 1
ATOM 920 C CA . LYS A 1 107 ? -14.602 0.035 -13.499 1.00 90.81 107 LYS A CA 1
ATOM 921 C C . LYS A 1 107 ? -14.452 1.329 -12.690 1.00 90.81 107 LYS A C 1
ATOM 923 O O . LYS A 1 107 ? -14.687 2.409 -13.217 1.00 90.81 107 LYS A O 1
ATOM 928 N N . LYS A 1 108 ? -14.079 1.230 -11.409 1.00 91.81 108 LYS A N 1
ATOM 929 C CA . LYS A 1 108 ? -13.959 2.365 -10.479 1.00 91.81 108 LYS A CA 1
ATOM 930 C C . LYS A 1 108 ? -12.828 2.148 -9.477 1.00 91.81 108 LYS A C 1
ATOM 932 O O . LYS A 1 108 ? -12.408 1.017 -9.261 1.00 91.81 108 LYS A O 1
ATOM 937 N N . ASN A 1 109 ? -12.373 3.244 -8.868 1.00 95.75 109 ASN A N 1
ATOM 938 C CA . ASN A 1 109 ? -11.509 3.288 -7.678 1.00 95.75 109 ASN A CA 1
ATOM 939 C C . ASN A 1 109 ? -10.184 2.498 -7.737 1.00 95.75 109 ASN A C 1
ATOM 941 O O . ASN A 1 109 ? -9.529 2.318 -6.713 1.00 95.75 109 ASN A O 1
ATOM 945 N N . TYR A 1 110 ? -9.741 2.125 -8.937 1.00 98.19 110 TYR A N 1
ATOM 946 C CA . TYR A 1 110 ? -8.383 1.679 -9.221 1.00 98.19 110 TYR A CA 1
ATOM 947 C C . TYR A 1 110 ? -7.587 2.840 -9.819 1.00 98.19 110 TYR A C 1
ATOM 949 O O . TYR A 1 110 ? -7.930 3.348 -10.889 1.00 98.19 110 TYR A O 1
ATOM 957 N N . ILE A 1 111 ? -6.569 3.322 -9.105 1.00 98.25 111 ILE A N 1
ATOM 958 C CA . ILE A 1 111 ? -5.946 4.624 -9.370 1.00 98.25 111 ILE A CA 1
ATOM 959 C C . ILE A 1 111 ? -4.444 4.485 -9.580 1.00 98.25 111 ILE A C 1
ATOM 961 O O . ILE A 1 111 ? -3.731 3.932 -8.747 1.00 98.25 111 ILE A O 1
ATOM 965 N N . LEU A 1 112 ? -3.953 5.100 -10.653 1.00 98.19 112 LEU A N 1
ATOM 966 C CA . LEU A 1 112 ? -2.528 5.285 -10.876 1.00 98.19 112 LEU A CA 1
ATOM 967 C C . LEU A 1 112 ? -2.033 6.533 -10.143 1.00 98.19 112 LEU A C 1
ATOM 969 O O . LEU A 1 112 ? -2.424 7.656 -10.468 1.00 98.19 112 LEU A O 1
ATOM 973 N N . VAL A 1 113 ? -1.089 6.351 -9.225 1.00 97.62 113 VAL A N 1
ATOM 974 C CA . VAL A 1 113 ? -0.243 7.432 -8.714 1.00 97.62 113 VAL A CA 1
ATOM 975 C C . VAL A 1 113 ? 1.209 7.096 -9.018 1.00 97.62 113 VAL A C 1
ATOM 977 O O . VAL A 1 113 ? 1.917 6.488 -8.221 1.00 97.62 113 VAL A O 1
ATOM 980 N N . SER A 1 114 ? 1.644 7.490 -10.215 1.00 95.88 114 SER A N 1
ATOM 981 C CA . SER A 1 114 ? 2.942 7.075 -10.738 1.00 95.88 114 SER A CA 1
ATOM 982 C C . SER A 1 114 ? 4.126 7.587 -9.912 1.00 95.88 114 SER A C 1
ATOM 984 O O . SER A 1 114 ? 4.255 8.786 -9.648 1.00 95.88 114 SER A O 1
ATOM 986 N N . LEU A 1 115 ? 5.057 6.678 -9.610 1.00 94.31 115 LEU A N 1
ATOM 987 C CA . LEU A 1 115 ? 6.384 7.013 -9.078 1.00 94.31 115 LEU A CA 1
ATOM 988 C C . LEU A 1 115 ? 7.393 7.380 -10.191 1.00 94.31 115 LEU A C 1
ATOM 990 O O . LEU A 1 115 ? 8.524 7.787 -9.913 1.00 94.31 115 LEU A O 1
ATOM 994 N N . GLY A 1 116 ? 6.969 7.345 -11.458 1.00 93.69 116 GLY A N 1
ATOM 995 C CA . GLY A 1 116 ? 7.807 7.522 -12.642 1.00 93.69 116 GLY A CA 1
ATOM 996 C C . GLY A 1 116 ? 8.355 6.194 -13.155 1.00 93.69 116 GLY A C 1
ATOM 997 O O . GLY A 1 116 ? 7.661 5.181 -13.123 1.00 93.69 116 GLY A O 1
ATOM 998 N N . VAL A 1 117 ? 9.601 6.204 -13.634 1.00 93.56 117 VAL A N 1
ATOM 999 C CA . VAL A 1 117 ? 10.277 4.982 -14.083 1.00 93.56 117 VAL A CA 1
ATOM 1000 C C . VAL A 1 117 ? 10.624 4.127 -12.866 1.00 93.56 117 VAL A C 1
ATOM 1002 O O . VAL A 1 117 ? 11.333 4.572 -11.957 1.00 93.56 117 VAL A O 1
ATOM 1005 N N . VAL A 1 118 ? 10.121 2.898 -12.867 1.00 93.56 118 VAL A N 1
ATOM 1006 C CA . VAL A 1 118 ? 10.278 1.932 -11.780 1.00 93.56 118 VAL A CA 1
ATOM 1007 C C . VAL A 1 118 ? 10.800 0.599 -12.318 1.00 93.56 118 VAL A C 1
ATOM 1009 O O . VAL A 1 118 ? 10.465 0.185 -13.429 1.00 93.56 118 VAL A O 1
ATOM 1012 N N . PHE A 1 119 ? 11.596 -0.094 -11.508 1.00 93.00 119 PHE A N 1
ATOM 1013 C CA . PHE A 1 119 ? 11.897 -1.512 -11.689 1.00 93.00 119 PHE A CA 1
ATOM 1014 C C . PHE A 1 119 ? 10.633 -2.363 -11.458 1.00 93.00 119 PHE A C 1
ATOM 1016 O O . PHE A 1 119 ? 9.537 -1.846 -11.223 1.00 93.00 119 PHE A O 1
ATOM 1023 N N . PHE A 1 120 ? 10.735 -3.693 -11.544 1.00 91.75 120 PHE A N 1
ATOM 1024 C CA . PHE A 1 120 ? 9.660 -4.562 -11.042 1.00 91.75 120 PHE A CA 1
ATOM 1025 C C . PHE A 1 120 ? 9.364 -4.290 -9.555 1.00 91.75 120 PHE A C 1
ATOM 1027 O O . PHE A 1 120 ? 10.203 -3.754 -8.825 1.00 91.75 120 PHE A O 1
ATOM 1034 N N . PHE A 1 121 ? 8.140 -4.620 -9.131 1.00 91.94 121 PHE A N 1
ATOM 1035 C CA . PHE A 1 121 ? 7.623 -4.326 -7.786 1.00 91.94 121 PHE A CA 1
ATOM 1036 C C . PHE A 1 121 ? 7.653 -2.830 -7.432 1.00 91.94 121 PHE A C 1
ATOM 1038 O O . PHE A 1 121 ? 7.828 -2.459 -6.272 1.00 91.94 121 PHE A O 1
ATOM 1045 N N . SER A 1 122 ? 7.526 -1.976 -8.450 1.00 93.19 122 SER A N 1
ATOM 1046 C CA . SER A 1 122 ? 7.389 -0.520 -8.349 1.00 93.19 122 SER A CA 1
ATOM 1047 C C . SER A 1 122 ? 8.551 0.220 -7.669 1.00 93.19 122 SER A C 1
ATOM 1049 O O . SER A 1 122 ? 8.405 1.369 -7.256 1.00 93.19 122 SER A O 1
ATOM 1051 N N . THR A 1 123 ? 9.734 -0.397 -7.584 1.00 91.75 123 THR A N 1
ATOM 1052 C CA . THR A 1 123 ? 10.924 0.231 -6.983 1.00 91.75 123 THR A CA 1
ATOM 1053 C C . THR A 1 123 ? 11.427 1.382 -7.868 1.00 91.75 123 THR A C 1
ATOM 1055 O O . THR A 1 123 ? 11.806 1.120 -9.010 1.00 91.75 123 THR A O 1
ATOM 1058 N N . PRO A 1 124 ? 11.481 2.643 -7.398 1.00 91.38 124 PRO A N 1
ATOM 1059 C CA . PRO A 1 124 ? 11.922 3.769 -8.224 1.00 91.38 124 PRO A CA 1
ATOM 1060 C C . PRO A 1 124 ? 13.367 3.617 -8.703 1.00 91.38 124 PRO A C 1
ATOM 1062 O O . PRO A 1 124 ? 14.263 3.364 -7.900 1.00 91.38 124 PRO A O 1
ATOM 1065 N N . VAL A 1 125 ? 13.607 3.829 -10.002 1.00 86.25 125 VAL A N 1
ATOM 1066 C CA . VAL A 1 125 ? 14.938 3.629 -10.606 1.00 86.25 125 VAL A CA 1
ATOM 1067 C C . VAL A 1 125 ? 15.996 4.563 -10.015 1.00 86.25 125 VAL A C 1
ATOM 1069 O O . VAL A 1 125 ? 17.117 4.149 -9.738 1.00 86.25 125 VAL A O 1
ATOM 1072 N N . PHE A 1 126 ? 15.627 5.820 -9.770 1.00 79.00 126 PHE A N 1
ATOM 1073 C CA . PHE A 1 126 ? 16.551 6.869 -9.332 1.00 79.00 126 PHE A CA 1
ATOM 1074 C C . PHE A 1 126 ? 16.480 7.157 -7.827 1.00 79.00 126 PHE A C 1
ATOM 1076 O O . PHE A 1 126 ? 16.806 8.266 -7.403 1.00 79.00 126 PHE A O 1
ATOM 1083 N N . SER A 1 127 ? 16.048 6.188 -7.011 1.00 69.75 127 SER A N 1
ATOM 1084 C CA . SER A 1 127 ? 15.903 6.379 -5.559 1.00 69.75 127 SER A CA 1
ATOM 1085 C C . SER A 1 127 ? 17.213 6.717 -4.846 1.00 69.75 127 SER A C 1
ATOM 1087 O O . SER A 1 127 ? 17.186 7.445 -3.858 1.00 69.75 127 SER A O 1
ATOM 1089 N N . SER A 1 128 ? 18.351 6.238 -5.358 1.00 63.50 128 SER A N 1
ATOM 1090 C CA . SER A 1 128 ? 19.688 6.501 -4.808 1.00 63.50 128 SER A CA 1
ATOM 1091 C C . SER A 1 128 ? 20.278 7.851 -5.228 1.00 63.50 128 SER A C 1
ATOM 1093 O O . SER A 1 128 ? 21.028 8.441 -4.462 1.00 63.50 128 SER A O 1
ATOM 1095 N N . ILE A 1 129 ? 19.938 8.352 -6.421 1.00 59.44 129 ILE A N 1
ATOM 1096 C CA . ILE A 1 129 ? 20.621 9.500 -7.051 1.00 59.44 129 ILE A CA 1
ATOM 1097 C C . ILE A 1 129 ? 19.767 10.776 -6.999 1.00 59.44 129 ILE A C 1
ATOM 1099 O O . ILE A 1 129 ? 20.291 11.879 -6.895 1.00 59.44 129 ILE A O 1
ATOM 1103 N N . ARG A 1 130 ? 18.433 10.656 -7.044 1.00 59.00 130 ARG A N 1
ATOM 1104 C CA . ARG A 1 130 ? 17.494 11.793 -7.085 1.00 59.00 130 ARG A CA 1
ATOM 1105 C C . ARG A 1 130 ? 16.525 11.779 -5.907 1.00 59.00 130 ARG A C 1
ATOM 1107 O O . ARG A 1 130 ? 15.311 11.908 -6.082 1.00 59.00 130 ARG A O 1
ATOM 1114 N N . ARG A 1 131 ? 17.072 11.652 -4.697 1.00 60.06 131 ARG A N 1
ATOM 1115 C CA . ARG A 1 131 ? 16.313 11.591 -3.439 1.00 60.06 131 ARG A CA 1
ATOM 1116 C C . ARG A 1 131 ? 15.308 12.753 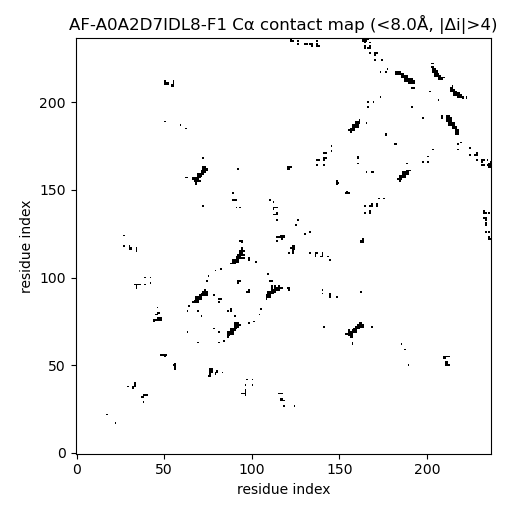-3.307 1.00 60.06 131 ARG A C 1
ATOM 1118 O O . ARG A 1 131 ? 14.158 12.517 -2.955 1.00 60.06 131 ARG A O 1
ATOM 1125 N N . PHE A 1 132 ? 15.672 13.965 -3.737 1.00 56.06 132 PHE A N 1
ATOM 1126 C CA . PHE A 1 132 ? 14.792 15.144 -3.704 1.00 56.06 132 PHE A CA 1
ATOM 1127 C C . PHE A 1 132 ? 13.661 15.163 -4.745 1.00 56.06 132 PHE A C 1
ATOM 1129 O O . PHE A 1 132 ? 12.609 15.715 -4.461 1.00 56.06 132 PHE A O 1
ATOM 1136 N N . TYR A 1 133 ? 13.805 14.551 -5.927 1.00 59.03 133 TYR A N 1
ATOM 1137 C CA . TYR A 1 133 ? 12.750 14.596 -6.960 1.00 59.03 133 TYR A CA 1
ATOM 1138 C C . TYR A 1 133 ? 11.634 13.569 -6.736 1.00 59.03 133 TYR A C 1
ATOM 1140 O O . TYR A 1 133 ? 10.527 13.714 -7.259 1.00 59.03 133 TYR A O 1
ATOM 1148 N N . LEU A 1 134 ? 11.913 12.510 -5.975 1.00 72.31 134 LEU A N 1
ATOM 1149 C CA . LEU A 1 134 ? 10.945 11.446 -5.712 1.00 72.31 134 LEU A CA 1
ATOM 1150 C C . LEU A 1 134 ? 10.016 11.761 -4.539 1.00 72.31 134 LEU A C 1
ATOM 1152 O O . LEU A 1 134 ? 8.947 11.161 -4.451 1.00 72.31 134 LEU A O 1
ATOM 1156 N N . ASN A 1 135 ? 10.361 12.729 -3.688 1.00 80.62 135 ASN A N 1
ATOM 1157 C CA . ASN A 1 135 ? 9.612 13.006 -2.466 1.00 80.62 135 ASN A CA 1
ATOM 1158 C C . ASN A 1 135 ? 8.160 13.449 -2.736 1.00 80.62 135 ASN A C 1
ATOM 1160 O O . ASN A 1 135 ? 7.229 12.902 -2.152 1.00 80.62 135 ASN A O 1
ATOM 1164 N N . ARG A 1 136 ? 7.931 14.338 -3.713 1.00 89.94 136 ARG A N 1
ATOM 1165 C CA . ARG A 1 136 ? 6.591 14.797 -4.108 1.00 89.94 136 ARG A CA 1
ATOM 1166 C C . ARG A 1 136 ? 5.751 13.645 -4.647 1.00 89.94 136 ARG A C 1
ATOM 1168 O O . ARG A 1 136 ? 4.557 13.575 -4.365 1.00 89.94 136 ARG A O 1
ATOM 1175 N N . ARG A 1 137 ? 6.364 12.725 -5.402 1.00 93.62 137 ARG A N 1
ATOM 1176 C CA . ARG A 1 137 ? 5.681 11.530 -5.923 1.00 93.62 137 ARG A CA 1
ATOM 1177 C C . ARG A 1 137 ? 5.357 10.543 -4.808 1.00 93.62 137 ARG A C 1
ATOM 1179 O O . ARG A 1 137 ? 4.237 10.054 -4.776 1.00 93.62 137 ARG A O 1
ATOM 1186 N N . ALA A 1 138 ? 6.282 10.317 -3.878 1.00 94.50 138 ALA A N 1
ATOM 1187 C CA . ALA A 1 138 ? 6.074 9.466 -2.710 1.00 94.50 138 ALA A CA 1
ATOM 1188 C C . ALA A 1 138 ? 4.948 10.001 -1.810 1.00 94.50 138 ALA A C 1
ATOM 1190 O O . ALA A 1 138 ? 4.011 9.272 -1.490 1.00 94.50 138 ALA A O 1
ATOM 1191 N N . ILE A 1 139 ? 4.972 11.300 -1.487 1.00 96.31 139 ILE A N 1
ATOM 1192 C CA . ILE A 1 139 ? 3.899 11.974 -0.743 1.00 96.31 139 ILE A CA 1
ATOM 1193 C C . ILE A 1 139 ? 2.569 11.852 -1.488 1.00 96.31 139 ILE A C 1
ATOM 1195 O O . ILE A 1 139 ? 1.540 11.554 -0.878 1.00 96.31 139 ILE A O 1
ATOM 1199 N N . LYS A 1 140 ? 2.557 12.073 -2.809 1.00 97.00 140 LYS A N 1
ATOM 1200 C CA . LYS A 1 140 ? 1.334 11.933 -3.607 1.00 97.00 140 LYS A CA 1
ATOM 1201 C C . LYS A 1 140 ? 0.819 10.494 -3.570 1.00 97.00 140 LYS A C 1
ATOM 1203 O O . LYS A 1 140 ? -0.368 10.310 -3.336 1.00 97.00 140 LYS A O 1
ATOM 1208 N N . TYR A 1 141 ? 1.690 9.501 -3.742 1.00 97.62 141 TYR A N 1
ATOM 1209 C CA . TYR A 1 141 ? 1.347 8.078 -3.684 1.00 97.62 141 TYR A CA 1
ATOM 1210 C C . TYR A 1 141 ? 0.715 7.702 -2.340 1.00 97.62 141 TYR A C 1
ATOM 1212 O O . TYR A 1 141 ? -0.378 7.142 -2.313 1.00 97.62 141 TYR A O 1
ATOM 1220 N N . ALA A 1 142 ? 1.332 8.109 -1.230 1.00 97.88 142 ALA A N 1
ATOM 1221 C CA . ALA A 1 142 ? 0.842 7.787 0.106 1.00 97.88 142 ALA A CA 1
ATOM 1222 C C . ALA A 1 142 ? -0.454 8.538 0.488 1.00 97.88 142 ALA A C 1
ATOM 1224 O O . ALA A 1 142 ? -1.286 8.003 1.221 1.00 97.88 142 ALA A O 1
ATOM 1225 N N . SER A 1 143 ? -0.655 9.766 -0.009 1.00 97.44 143 SER A N 1
ATOM 1226 C CA . SER A 1 143 ? -1.752 10.643 0.442 1.00 97.44 143 SER A CA 1
ATOM 1227 C C . SER A 1 143 ? -2.961 10.733 -0.489 1.00 97.44 143 SER A C 1
ATOM 1229 O O . SER A 1 143 ? -4.062 11.025 -0.021 1.00 97.44 143 SER A O 1
ATOM 1231 N N . TYR A 1 144 ? -2.793 10.532 -1.799 1.00 97.81 144 TYR A N 1
ATOM 1232 C CA . TYR A 1 144 ? -3.839 10.836 -2.783 1.00 97.81 144 TYR A CA 1
ATOM 1233 C C . TYR A 1 144 ? -5.095 9.984 -2.586 1.00 97.81 144 TYR A C 1
ATOM 1235 O O . TYR A 1 144 ? -6.207 10.508 -2.618 1.00 97.81 144 TYR A O 1
ATOM 1243 N N . ILE A 1 145 ? -4.918 8.683 -2.349 1.00 97.25 145 ILE A N 1
ATOM 1244 C CA . ILE A 1 145 ? -6.031 7.741 -2.214 1.00 97.25 145 ILE A CA 1
ATOM 1245 C C . ILE A 1 145 ? -6.916 8.066 -1.001 1.00 97.25 145 ILE A C 1
ATOM 1247 O O . ILE A 1 145 ? -8.139 8.049 -1.114 1.00 97.25 145 ILE A O 1
ATOM 1251 N N . LEU A 1 146 ? -6.311 8.496 0.112 1.00 96.62 146 LEU A N 1
ATOM 1252 C CA . LEU A 1 146 ? -7.025 8.953 1.307 1.00 96.62 146 LEU A CA 1
ATOM 1253 C C . LEU A 1 146 ? -7.828 10.228 1.028 1.00 96.62 146 LEU A C 1
ATOM 1255 O O . LEU A 1 146 ? -8.988 10.321 1.417 1.00 96.62 146 LEU A O 1
ATOM 1259 N N . LYS A 1 147 ? -7.248 11.196 0.301 1.00 96.31 147 LYS A N 1
ATOM 1260 C CA . LYS A 1 147 ? -7.971 12.414 -0.113 1.00 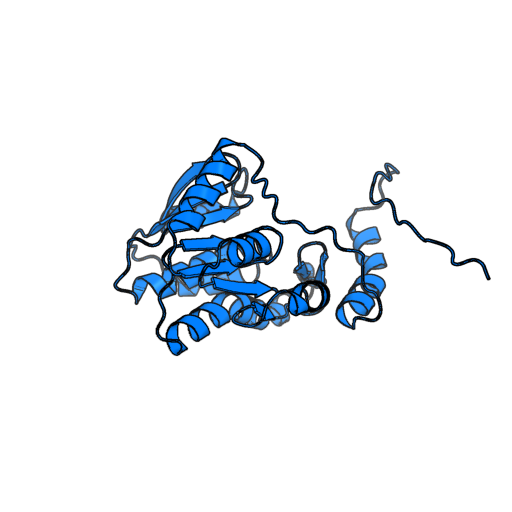96.31 147 LYS A CA 1
ATOM 1261 C C . LYS A 1 147 ? -9.180 12.081 -0.987 1.00 96.31 147 LYS A C 1
ATOM 1263 O O . LYS A 1 147 ? -10.232 12.692 -0.821 1.00 96.31 147 LYS A O 1
ATOM 1268 N N . LYS A 1 148 ? -9.041 11.116 -1.903 1.00 96.56 148 LYS A N 1
ATOM 1269 C CA . LYS A 1 148 ? -10.156 10.655 -2.737 1.00 96.56 148 LYS A CA 1
ATOM 1270 C C . LYS A 1 148 ? -11.247 9.983 -1.903 1.00 96.56 148 LYS A C 1
ATOM 1272 O O . LYS A 1 148 ? -12.397 10.365 -2.053 1.00 96.56 148 LYS A O 1
ATOM 1277 N N . ILE A 1 149 ? -10.894 9.060 -1.008 1.00 95.38 149 ILE A N 1
ATOM 1278 C CA . ILE A 1 149 ? -11.848 8.412 -0.092 1.00 95.38 149 ILE A CA 1
ATOM 1279 C C . ILE A 1 149 ? -12.649 9.446 0.711 1.00 95.38 149 ILE A C 1
ATOM 1281 O O . ILE A 1 149 ? -13.868 9.330 0.807 1.00 95.38 149 ILE A O 1
ATOM 1285 N N . ILE A 1 150 ? -11.976 10.473 1.245 1.00 94.31 150 ILE A N 1
ATOM 1286 C CA . ILE A 1 150 ? -12.627 11.561 1.990 1.00 94.31 150 ILE A CA 1
ATOM 1287 C C . ILE A 1 150 ? -13.608 12.324 1.098 1.00 94.31 150 ILE A C 1
ATOM 1289 O O . ILE A 1 150 ? -14.740 12.567 1.506 1.00 94.31 150 ILE A O 1
ATOM 1293 N N . ARG A 1 151 ? -13.194 12.690 -0.123 1.00 95.75 151 ARG A N 1
ATOM 1294 C CA . ARG A 1 151 ? -14.058 13.394 -1.084 1.00 95.75 151 ARG A CA 1
ATOM 1295 C C . ARG A 1 151 ? -15.287 12.570 -1.459 1.00 95.75 151 ARG A C 1
ATOM 1297 O O . ARG A 1 151 ? -16.366 13.126 -1.614 1.00 95.75 151 ARG A O 1
ATOM 1304 N N . ASP A 1 152 ? -15.118 11.259 -1.562 1.00 96.12 152 ASP A N 1
ATOM 1305 C CA . ASP A 1 152 ? -16.195 10.321 -1.860 1.00 96.12 152 ASP A CA 1
ATOM 1306 C C . ASP A 1 152 ? -17.047 10.006 -0.606 1.00 96.12 152 ASP A C 1
ATOM 1308 O O . ASP A 1 152 ? -17.910 9.134 -0.653 1.00 96.12 152 ASP A O 1
ATOM 1312 N N . GLN A 1 153 ? -16.810 10.709 0.514 1.00 94.50 153 GLN A N 1
ATOM 1313 C CA . GLN A 1 153 ? -17.520 10.582 1.793 1.00 94.50 153 GLN A CA 1
ATOM 1314 C C . GLN A 1 153 ? -17.509 9.149 2.352 1.00 94.50 153 GLN A C 1
ATOM 1316 O O . GLN A 1 153 ? -18.452 8.695 3.000 1.00 94.50 153 GLN A O 1
ATOM 1321 N N . LYS A 1 154 ? -16.417 8.418 2.106 1.00 93.44 154 LYS A N 1
ATOM 1322 C CA . LYS A 1 154 ? -16.196 7.057 2.605 1.00 93.44 154 LYS A CA 1
ATOM 1323 C C . LYS A 1 154 ? -15.159 7.051 3.723 1.00 93.44 154 LYS A C 1
ATOM 1325 O O . LYS A 1 154 ? -14.335 7.954 3.849 1.00 93.44 154 LYS A O 1
ATOM 1330 N N . GLN A 1 155 ? -15.171 5.986 4.518 1.00 92.56 155 GLN A N 1
ATOM 1331 C CA . GLN A 1 155 ? -14.116 5.686 5.482 1.00 92.56 155 GLN A CA 1
ATOM 1332 C C . GLN A 1 155 ? -13.704 4.222 5.331 1.00 92.56 155 GLN A C 1
ATOM 1334 O O . GLN A 1 155 ? -14.588 3.366 5.287 1.00 92.56 155 GLN A O 1
ATOM 1339 N N . PRO A 1 156 ? -12.400 3.919 5.226 1.00 95.19 156 PRO A N 1
ATOM 1340 C CA . PRO A 1 156 ? -11.938 2.547 5.165 1.00 95.19 156 PRO A CA 1
ATOM 1341 C C . PRO A 1 156 ? -12.038 1.912 6.553 1.00 95.19 156 PRO A C 1
ATOM 1343 O O . PRO A 1 156 ? -11.738 2.553 7.562 1.00 95.19 156 PRO A O 1
ATOM 1346 N N . ASP A 1 157 ? -12.447 0.649 6.600 1.00 96.12 157 ASP A N 1
ATOM 1347 C CA . ASP A 1 157 ? -12.428 -0.181 7.811 1.00 96.12 157 ASP A CA 1
ATOM 1348 C C . ASP A 1 157 ? -11.316 -1.241 7.766 1.00 96.12 157 ASP A C 1
ATOM 1350 O O . ASP A 1 157 ? -10.915 -1.779 8.803 1.00 96.12 157 ASP A O 1
ATOM 1354 N N . PHE A 1 158 ? -10.741 -1.466 6.584 1.00 98.12 158 PHE A N 1
ATOM 1355 C CA . PHE A 1 158 ? -9.599 -2.341 6.379 1.00 98.12 158 PHE A CA 1
ATOM 1356 C C . PHE A 1 158 ? -8.606 -1.741 5.375 1.00 98.12 158 PHE A C 1
ATOM 1358 O O . PHE A 1 158 ? -8.995 -1.305 4.292 1.00 98.12 158 PHE A O 1
ATOM 1365 N N . VAL A 1 159 ? -7.317 -1.735 5.725 1.00 98.56 159 VAL A N 1
ATOM 1366 C CA . VAL A 1 159 ? -6.222 -1.244 4.878 1.00 98.56 159 VAL A CA 1
ATOM 1367 C C . VAL A 1 159 ? -5.190 -2.345 4.659 1.00 98.56 159 VAL A C 1
ATOM 1369 O O . VAL A 1 159 ? -4.694 -2.913 5.629 1.00 98.56 159 VAL A O 1
ATOM 1372 N N . LEU A 1 160 ? -4.805 -2.600 3.409 1.00 98.75 160 LEU A N 1
ATOM 1373 C CA . LEU A 1 160 ? -3.608 -3.367 3.06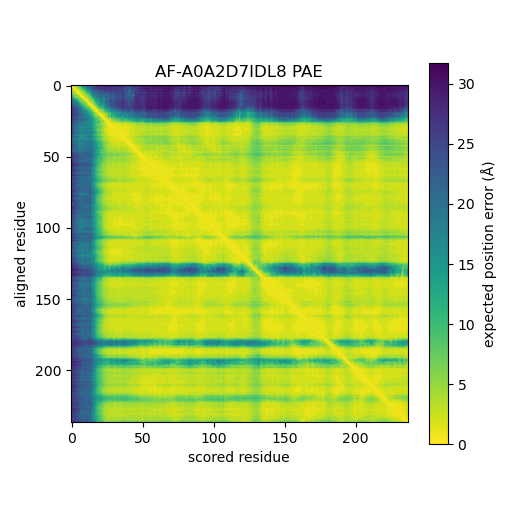2 1.00 98.75 160 LEU A CA 1
ATOM 1374 C C . LEU A 1 160 ? -2.515 -2.424 2.551 1.00 98.75 160 LEU A C 1
ATOM 1376 O O . LEU A 1 160 ? -2.737 -1.634 1.634 1.00 98.75 160 LEU A O 1
ATOM 1380 N N . ILE A 1 161 ? -1.320 -2.542 3.118 1.00 98.50 161 ILE A N 1
ATOM 1381 C CA . ILE A 1 161 ? -0.109 -1.863 2.665 1.00 98.50 161 ILE A CA 1
ATOM 1382 C C . ILE A 1 161 ? 0.866 -2.930 2.157 1.00 98.50 161 ILE A C 1
ATOM 1384 O O . ILE A 1 161 ? 1.658 -3.481 2.923 1.00 98.50 161 ILE A O 1
ATOM 1388 N N . ASP A 1 162 ? 0.806 -3.202 0.854 1.00 96.56 162 ASP A N 1
ATOM 1389 C CA . ASP A 1 162 ? 1.653 -4.173 0.140 1.00 96.56 162 ASP A CA 1
ATOM 1390 C C . ASP A 1 162 ? 2.335 -3.554 -1.101 1.00 96.56 162 ASP A C 1
ATOM 1392 O O . ASP A 1 162 ? 2.659 -4.188 -2.101 1.00 96.56 162 ASP A O 1
ATOM 1396 N N . GLY A 1 163 ? 2.559 -2.244 -1.041 1.00 94.62 163 GLY A N 1
ATOM 1397 C CA . GLY A 1 163 ? 3.213 -1.481 -2.095 1.00 94.62 163 GLY A CA 1
ATOM 1398 C C . GLY A 1 163 ? 4.626 -1.054 -1.718 1.00 94.62 163 GLY A C 1
ATOM 1399 O O . GLY A 1 163 ? 5.314 -1.662 -0.896 1.00 94.62 163 GLY A O 1
ATOM 1400 N N . ARG A 1 164 ? 5.055 0.052 -2.323 1.00 94.19 164 ARG A N 1
ATOM 1401 C CA . ARG A 1 164 ? 6.280 0.763 -1.942 1.00 94.19 164 ARG A CA 1
ATOM 1402 C C . ARG A 1 164 ? 6.005 1.834 -0.899 1.00 94.19 164 ARG A C 1
ATOM 1404 O O . ARG A 1 164 ? 4.856 2.216 -0.693 1.00 94.19 164 ARG A O 1
ATOM 1411 N N . TYR A 1 165 ? 7.070 2.345 -0.281 1.00 94.94 165 TYR A N 1
ATOM 1412 C CA . TYR A 1 165 ? 6.993 3.387 0.744 1.00 94.94 165 TYR A CA 1
ATOM 1413 C C . TYR A 1 165 ? 6.073 2.982 1.911 1.00 94.94 165 TYR A C 1
ATOM 1415 O O . TYR A 1 165 ? 5.220 3.764 2.340 1.00 94.94 165 TYR A O 1
ATOM 1423 N N . ARG A 1 166 ? 6.196 1.745 2.417 1.00 96.19 166 ARG A N 1
ATOM 1424 C CA . ARG A 1 166 ? 5.205 1.170 3.349 1.00 96.19 166 ARG A CA 1
ATOM 1425 C C . ARG A 1 166 ? 5.077 1.974 4.644 1.00 96.19 166 ARG A C 1
ATOM 1427 O O . ARG A 1 166 ? 3.958 2.258 5.066 1.00 96.19 166 ARG A O 1
ATOM 1434 N N . VAL A 1 167 ? 6.197 2.413 5.233 1.00 96.44 167 VAL A N 1
ATOM 1435 C CA . VAL A 1 167 ? 6.178 3.273 6.436 1.00 96.44 167 VAL A CA 1
ATOM 1436 C C . VAL A 1 167 ? 5.483 4.592 6.140 1.00 96.44 167 VAL A C 1
ATOM 1438 O O . VAL A 1 167 ? 4.607 4.998 6.892 1.00 96.44 167 VAL A O 1
ATOM 1441 N N . LEU A 1 168 ? 5.818 5.244 5.024 1.00 97.00 168 LEU A N 1
ATOM 1442 C CA . LEU A 1 168 ? 5.188 6.504 4.638 1.00 97.00 168 LEU A CA 1
ATOM 1443 C C . LEU A 1 168 ? 3.672 6.343 4.473 1.00 97.00 168 LEU A C 1
ATOM 1445 O O . LEU A 1 168 ? 2.915 7.174 4.967 1.00 97.00 168 LEU A O 1
ATOM 1449 N N . CYS A 1 169 ? 3.222 5.261 3.833 1.00 98.12 169 CYS A N 1
ATOM 1450 C CA . CYS A 1 169 ? 1.799 4.948 3.717 1.00 98.12 169 CYS A CA 1
ATOM 1451 C C . CYS A 1 169 ? 1.158 4.780 5.102 1.00 98.12 169 CYS A C 1
ATOM 1453 O O . CYS A 1 169 ? 0.123 5.392 5.358 1.00 98.12 169 CYS A O 1
ATOM 1455 N N . CYS A 1 170 ? 1.805 4.060 6.029 1.00 97.94 170 CYS A N 1
ATOM 1456 C CA . CYS A 1 170 ? 1.336 3.945 7.415 1.00 97.94 170 CYS A CA 1
ATOM 1457 C C . CYS A 1 170 ? 1.228 5.313 8.104 1.00 97.94 170 CYS A C 1
ATOM 1459 O O . CYS A 1 170 ? 0.241 5.562 8.785 1.00 97.94 170 CYS A O 1
ATOM 1461 N N . LEU A 1 171 ? 2.195 6.219 7.909 1.00 97.69 171 LEU A N 1
ATOM 1462 C CA . LEU A 1 171 ? 2.169 7.568 8.493 1.00 97.69 171 LEU A CA 1
ATOM 1463 C C . LEU A 1 171 ? 0.998 8.405 7.965 1.00 97.69 171 LEU A C 1
ATOM 1465 O O . LEU A 1 171 ? 0.353 9.122 8.728 1.00 97.69 171 LEU A O 1
ATOM 1469 N N . PHE A 1 172 ? 0.692 8.311 6.669 1.00 97.62 172 PHE A N 1
ATOM 1470 C CA . PHE A 1 172 ? -0.463 9.002 6.093 1.00 97.62 172 PHE A CA 1
ATOM 1471 C C . PHE A 1 172 ? -1.792 8.398 6.550 1.00 97.62 172 PHE A C 1
ATOM 1473 O O . PHE A 1 172 ? -2.719 9.155 6.839 1.00 97.62 172 PHE A O 1
ATOM 1480 N N . VAL A 1 173 ? -1.874 7.071 6.684 1.00 97.06 173 VAL A N 1
ATOM 1481 C CA . VAL A 1 173 ? -3.028 6.398 7.299 1.00 97.06 173 VAL A CA 1
ATOM 1482 C C . VAL A 1 173 ? -3.179 6.836 8.757 1.00 97.06 173 VAL A C 1
ATOM 1484 O O . VAL A 1 173 ? -4.261 7.249 9.152 1.00 97.06 173 VAL A O 1
ATOM 1487 N N . TYR A 1 174 ? -2.100 6.870 9.539 1.00 96.31 174 TYR A N 1
ATOM 1488 C CA . TYR A 1 174 ? -2.118 7.358 10.919 1.00 96.31 174 TYR A CA 1
ATOM 1489 C C . TYR A 1 174 ? -2.611 8.811 11.008 1.00 96.31 174 TYR A C 1
ATOM 1491 O O . TYR A 1 174 ? -3.505 9.126 11.790 1.00 96.31 174 TYR A O 1
ATOM 1499 N N . LYS A 1 175 ? -2.099 9.699 10.145 1.00 94.75 175 LYS A N 1
ATOM 1500 C CA . LYS A 1 175 ? -2.535 11.103 10.061 1.00 94.75 175 LYS A CA 1
ATOM 1501 C C . LYS A 1 175 ? -4.009 11.241 9.672 1.00 94.75 175 LYS A C 1
ATOM 1503 O O . LYS A 1 175 ? -4.667 12.181 10.113 1.00 94.75 175 LYS A O 1
ATOM 1508 N N . PHE A 1 176 ? -4.524 10.333 8.845 1.00 93.94 176 PHE A N 1
ATOM 1509 C CA . PHE A 1 176 ? -5.952 10.239 8.550 1.00 93.94 176 PHE A CA 1
ATOM 1510 C C . PHE A 1 176 ? -6.750 9.824 9.795 1.00 93.94 176 PHE A C 1
ATOM 1512 O O . PHE A 1 176 ? -7.766 10.447 10.089 1.00 93.94 176 PHE A O 1
ATOM 1519 N N . LEU A 1 177 ? -6.262 8.850 10.568 1.00 93.44 177 LEU A N 1
ATOM 1520 C CA . LEU A 1 177 ? -6.932 8.360 11.778 1.00 93.44 177 LEU A CA 1
ATOM 1521 C C . LEU A 1 177 ? -6.954 9.373 12.915 1.00 93.44 177 LEU A C 1
ATOM 1523 O O . LEU A 1 177 ? -7.977 9.492 13.571 1.00 93.44 177 LEU A O 1
ATOM 1527 N N . LEU A 1 178 ? -5.907 10.186 13.074 1.00 91.88 178 LEU A N 1
ATOM 1528 C CA . LEU A 1 178 ? -5.914 11.308 14.023 1.00 91.88 178 LEU A CA 1
ATOM 1529 C C . LEU A 1 178 ? -7.075 12.291 13.793 1.00 91.88 178 LEU A C 1
ATOM 1531 O O . LEU A 1 178 ? -7.491 12.975 14.723 1.00 91.88 178 LEU A O 1
ATOM 1535 N N . LYS A 1 179 ? -7.569 12.391 12.553 1.00 88.25 179 LYS A N 1
ATOM 1536 C CA . LYS A 1 179 ? -8.702 13.249 12.174 1.00 88.25 179 LYS A CA 1
ATOM 1537 C C . LYS A 1 179 ? -10.029 12.493 12.109 1.00 88.25 179 LYS A C 1
ATOM 1539 O O . LYS A 1 179 ? -11.080 13.118 12.005 1.00 88.25 179 LYS A O 1
ATOM 1544 N N . SER A 1 180 ? -9.977 11.166 12.095 1.00 81.31 180 SER A N 1
ATOM 1545 C CA . SER A 1 180 ? -11.142 10.300 11.984 1.00 81.31 180 SER A CA 1
ATOM 1546 C C . SER A 1 180 ? -11.683 9.965 13.371 1.00 81.31 180 SER A C 1
ATOM 1548 O O . SER A 1 180 ? -10.933 9.871 14.336 1.00 81.31 180 SER A O 1
ATOM 1550 N N . LYS A 1 181 ? -12.992 9.720 13.470 1.00 72.81 181 LYS A N 1
ATOM 1551 C CA . LYS A 1 181 ? -13.602 9.128 14.673 1.00 72.81 181 LYS A CA 1
ATOM 1552 C C . LYS A 1 181 ? -13.505 7.592 14.691 1.00 72.81 181 LYS A C 1
ATOM 1554 O O . LYS A 1 181 ? -14.038 6.968 15.597 1.00 72.81 181 LYS A O 1
ATOM 1559 N N . ASN A 1 182 ? -12.882 6.983 13.677 1.00 73.50 182 ASN A N 1
ATOM 1560 C CA . ASN A 1 182 ? -12.782 5.532 13.525 1.00 73.50 182 ASN A CA 1
ATOM 1561 C C . ASN A 1 182 ? -11.412 5.009 13.980 1.00 73.50 182 ASN A C 1
ATOM 1563 O O . ASN A 1 182 ? -10.477 4.911 13.187 1.00 73.50 182 ASN A O 1
ATOM 1567 N N . ASP A 1 183 ? -11.317 4.636 15.250 1.00 74.00 183 ASP A N 1
ATOM 1568 C CA . ASP A 1 183 ? -10.164 3.966 15.858 1.00 74.00 183 ASP A CA 1
ATOM 1569 C C . ASP A 1 183 ? -10.136 2.442 15.606 1.00 74.00 183 ASP A C 1
ATOM 1571 O O . ASP A 1 183 ? -9.131 1.784 15.872 1.00 74.00 183 ASP A O 1
ATOM 1575 N N . LYS A 1 184 ? -11.205 1.874 15.029 1.00 84.88 184 LYS A N 1
ATOM 1576 C CA . LYS A 1 184 ? -11.375 0.424 14.802 1.00 84.88 184 LYS A CA 1
ATOM 1577 C C . LYS A 1 184 ? -10.850 -0.079 13.458 1.00 84.88 184 LYS A C 1
ATOM 1579 O O . LYS A 1 184 ? -11.050 -1.252 13.130 1.00 84.88 184 LYS A O 1
ATOM 1584 N N . ILE A 1 185 ? -10.198 0.772 12.668 1.00 92.69 185 ILE A N 1
ATOM 1585 C CA . ILE A 1 185 ? -9.623 0.356 11.387 1.00 92.69 185 ILE A CA 1
ATOM 1586 C C . ILE A 1 185 ? -8.591 -0.761 11.596 1.00 92.69 185 ILE A C 1
ATOM 1588 O O . ILE A 1 185 ? -7.757 -0.711 12.501 1.00 92.69 185 ILE A O 1
ATOM 1592 N N . SER A 1 186 ? -8.628 -1.777 10.740 1.00 96.12 186 SER A N 1
ATOM 1593 C CA . SER A 1 186 ? -7.611 -2.827 10.720 1.00 96.12 186 SER A CA 1
ATOM 1594 C C . SER A 1 186 ? -6.603 -2.518 9.620 1.00 96.12 186 SER A C 1
ATOM 1596 O O . SER A 1 186 ? -6.991 -2.326 8.470 1.00 96.12 186 SER A O 1
ATOM 1598 N N . ILE A 1 187 ? -5.314 -2.458 9.947 1.00 98.31 187 ILE A N 1
ATOM 1599 C CA . ILE A 1 187 ? -4.257 -2.203 8.962 1.00 98.31 187 ILE A CA 1
ATOM 1600 C C . ILE A 1 187 ? -3.367 -3.440 8.892 1.00 98.31 187 ILE A C 1
ATOM 1602 O O . ILE A 1 187 ? -2.878 -3.909 9.915 1.00 98.31 187 ILE A O 1
ATOM 1606 N N . ILE A 1 188 ? -3.150 -3.975 7.696 1.00 98.38 188 ILE A N 1
ATOM 1607 C CA . ILE A 1 188 ? -2.177 -5.034 7.438 1.00 98.38 188 ILE A CA 1
ATOM 1608 C C . ILE A 1 188 ? -1.026 -4.452 6.626 1.00 98.38 188 ILE A C 1
ATOM 1610 O O . ILE A 1 188 ? -1.242 -3.862 5.571 1.00 98.38 188 ILE A O 1
ATOM 1614 N N . VAL A 1 189 ? 0.197 -4.652 7.107 1.00 97.75 189 VAL A N 1
ATOM 1615 C CA . VAL A 1 189 ? 1.430 -4.342 6.378 1.00 97.75 189 VAL A CA 1
ATOM 1616 C C . VAL A 1 189 ? 2.098 -5.657 6.012 1.00 97.75 189 VAL A C 1
ATOM 1618 O O . VAL A 1 189 ? 2.394 -6.460 6.899 1.00 97.75 189 VAL A O 1
ATOM 1621 N N . ASP A 1 190 ? 2.323 -5.892 4.722 1.00 94.94 190 ASP A N 1
ATOM 1622 C CA . ASP A 1 190 ? 3.043 -7.085 4.282 1.00 94.94 190 ASP A CA 1
ATOM 1623 C C . ASP A 1 190 ? 4.567 -6.914 4.405 1.00 94.94 190 ASP A C 1
ATOM 1625 O O . ASP A 1 190 ? 5.089 -5.797 4.456 1.00 94.94 190 ASP A O 1
ATOM 1629 N N . ASP A 1 191 ? 5.282 -8.041 4.440 1.00 90.44 191 ASP A N 1
ATOM 1630 C CA . ASP A 1 191 ? 6.746 -8.108 4.431 1.00 90.44 191 ASP A CA 1
ATOM 1631 C C . ASP A 1 191 ? 7.375 -7.342 5.615 1.00 90.44 191 ASP A C 1
ATOM 1633 O O . ASP A 1 191 ? 8.326 -6.569 5.473 1.00 90.44 191 ASP A O 1
ATOM 1637 N N . PHE A 1 192 ? 6.786 -7.528 6.802 1.00 89.19 192 PHE A N 1
ATOM 1638 C CA . PHE A 1 192 ? 7.106 -6.785 8.023 1.00 89.19 192 PHE A CA 1
ATOM 1639 C C . PHE A 1 192 ? 8.301 -7.351 8.806 1.00 89.19 192 PHE A C 1
ATOM 1641 O O . PHE A 1 192 ? 8.967 -6.623 9.542 1.00 89.19 192 PHE A O 1
ATOM 1648 N N . ARG A 1 193 ? 8.601 -8.649 8.665 1.00 82.00 193 ARG A N 1
ATOM 1649 C CA . ARG A 1 193 ? 9.661 -9.324 9.439 1.00 82.00 193 ARG A CA 1
ATOM 1650 C C . ARG A 1 193 ? 11.070 -8.850 9.073 1.00 82.00 193 ARG A C 1
ATOM 1652 O O . ARG A 1 193 ? 11.377 -8.633 7.907 1.00 82.00 193 ARG A O 1
ATOM 1659 N N . ASN A 1 194 ? 11.952 -8.811 10.078 1.00 72.25 194 ASN A N 1
ATOM 1660 C CA . ASN A 1 194 ? 13.394 -8.545 9.946 1.00 72.25 194 ASN A CA 1
ATOM 1661 C C . ASN A 1 194 ? 13.723 -7.169 9.345 1.00 72.25 194 ASN A C 1
ATOM 1663 O O . ASN A 1 194 ? 14.678 -7.006 8.586 1.00 72.25 194 ASN A O 1
ATOM 1667 N N . ARG A 1 195 ? 12.908 -6.161 9.677 1.00 76.94 195 ARG A N 1
ATOM 1668 C CA . ARG A 1 195 ? 13.010 -4.807 9.128 1.00 76.94 195 ARG A CA 1
ATOM 1669 C C . ARG A 1 195 ? 13.151 -3.775 10.239 1.00 76.94 195 ARG A C 1
ATOM 1671 O O . ARG A 1 195 ? 12.166 -3.174 10.654 1.00 76.94 195 ARG A O 1
ATOM 1678 N N . ASN A 1 196 ? 14.382 -3.503 10.677 1.00 75.56 196 ASN A N 1
ATOM 1679 C CA . ASN A 1 196 ? 14.652 -2.520 11.744 1.00 75.56 196 ASN A CA 1
ATOM 1680 C C . ASN A 1 196 ? 14.016 -1.146 11.468 1.00 75.56 196 ASN A C 1
ATOM 1682 O O . ASN A 1 196 ? 13.591 -0.448 12.378 1.00 75.56 196 ASN A O 1
ATOM 1686 N N . TYR A 1 197 ? 13.875 -0.763 10.200 1.00 76.88 197 TYR A N 1
ATOM 1687 C CA . TYR A 1 197 ? 13.278 0.516 9.822 1.00 76.88 197 TYR A CA 1
ATOM 1688 C C . TYR A 1 197 ? 11.753 0.603 10.036 1.00 76.88 197 TYR A C 1
ATOM 1690 O O . TYR A 1 197 ? 11.223 1.714 10.040 1.00 76.88 197 TYR A O 1
ATOM 1698 N N . TYR A 1 198 ? 11.059 -0.522 10.255 1.00 85.81 198 TYR A N 1
ATOM 1699 C CA . TYR A 1 198 ? 9.645 -0.559 10.658 1.00 85.81 198 TYR A CA 1
ATOM 1700 C C . TYR A 1 198 ? 9.449 -0.365 12.167 1.00 85.81 198 TYR A C 1
ATOM 1702 O O . TYR A 1 198 ? 8.317 -0.147 12.591 1.00 85.81 198 TYR A O 1
ATOM 1710 N N . GLN A 1 199 ? 10.522 -0.343 12.972 1.00 86.19 199 GLN A N 1
ATOM 1711 C CA . GLN A 1 199 ? 10.436 -0.129 14.424 1.00 86.19 199 GLN A CA 1
ATOM 1712 C C . GLN A 1 199 ? 9.699 1.161 14.798 1.00 86.19 199 GLN A C 1
ATOM 1714 O O . GLN A 1 199 ? 8.991 1.188 15.800 1.00 86.19 199 GLN A O 1
ATOM 1719 N N . ILE A 1 200 ? 9.783 2.203 13.961 1.00 92.31 200 ILE A N 1
ATOM 1720 C CA . ILE A 1 200 ? 9.056 3.457 14.188 1.00 92.31 200 ILE A CA 1
ATOM 1721 C C . ILE A 1 200 ? 7.540 3.253 14.310 1.00 92.31 200 ILE A C 1
ATOM 1723 O O . ILE A 1 200 ? 6.874 3.984 15.034 1.00 92.31 200 ILE A O 1
ATOM 1727 N N . LEU A 1 201 ? 6.986 2.239 13.636 1.00 95.12 201 LEU A N 1
ATOM 1728 C CA . LEU A 1 201 ? 5.552 1.971 13.643 1.00 95.12 201 LEU A CA 1
ATOM 1729 C C . LEU A 1 201 ? 5.066 1.495 15.017 1.00 95.12 201 LEU A C 1
ATOM 1731 O O . LEU A 1 201 ? 3.916 1.755 15.350 1.00 95.12 201 LEU A O 1
ATOM 1735 N N . HIS A 1 202 ? 5.930 0.902 15.850 1.00 93.81 202 HIS A N 1
ATOM 1736 C CA . HIS A 1 202 ? 5.579 0.528 17.228 1.00 93.81 202 HIS A CA 1
ATOM 1737 C C . HIS A 1 202 ? 5.296 1.741 18.130 1.00 93.81 202 HIS A C 1
ATOM 1739 O O . HIS A 1 202 ? 4.644 1.596 19.161 1.00 93.81 202 HIS A O 1
ATOM 1745 N N . GLN A 1 203 ? 5.756 2.941 17.755 1.00 94.06 203 GLN A N 1
ATOM 1746 C CA . GLN A 1 203 ? 5.416 4.174 18.478 1.00 94.06 203 GLN A CA 1
ATOM 1747 C C . GLN A 1 203 ? 3.989 4.652 18.174 1.00 94.06 203 GLN A C 1
ATOM 1749 O O . GLN A 1 203 ? 3.413 5.389 18.969 1.00 94.06 203 GLN A O 1
ATOM 1754 N N . LEU A 1 204 ? 3.435 4.245 17.026 1.00 94.62 204 LEU A N 1
ATOM 1755 C CA . LEU A 1 204 ? 2.180 4.759 16.465 1.00 94.62 204 LEU A CA 1
ATOM 1756 C C . LEU A 1 204 ? 1.045 3.723 16.475 1.00 94.62 204 LEU A C 1
ATOM 1758 O O . LEU A 1 204 ? -0.125 4.065 16.315 1.00 94.62 204 LEU A O 1
ATOM 1762 N N . PHE A 1 205 ? 1.380 2.441 16.589 1.00 95.88 205 PHE A N 1
ATOM 1763 C CA . PHE A 1 205 ? 0.429 1.347 16.471 1.00 95.88 205 PHE A CA 1
ATOM 1764 C C . PHE A 1 205 ? 0.728 0.257 17.492 1.00 95.88 205 PHE A C 1
ATOM 1766 O O . PHE A 1 205 ? 1.890 -0.044 17.771 1.00 95.88 205 PHE A O 1
ATOM 1773 N N . ASP A 1 206 ? -0.325 -0.398 17.971 1.00 95.25 206 ASP A N 1
ATOM 1774 C CA . ASP A 1 206 ? -0.185 -1.720 18.570 1.00 95.25 206 ASP A CA 1
ATOM 1775 C C . ASP A 1 206 ? -0.033 -2.740 17.443 1.00 95.25 206 ASP A C 1
ATOM 1777 O O . ASP A 1 206 ? -0.879 -2.826 16.546 1.00 95.25 206 ASP A O 1
ATOM 1781 N N . ILE A 1 207 ? 1.067 -3.493 17.474 1.00 96.12 207 ILE A N 1
ATOM 1782 C CA . ILE A 1 207 ? 1.483 -4.362 16.372 1.00 96.12 207 ILE A CA 1
ATOM 1783 C C . ILE A 1 207 ? 1.444 -5.822 16.800 1.00 96.12 207 ILE A C 1
ATOM 1785 O O . ILE A 1 207 ? 2.137 -6.234 17.725 1.00 96.12 207 ILE A O 1
ATOM 1789 N N . GLU A 1 208 ? 0.684 -6.618 16.057 1.00 96.25 208 GLU A N 1
ATOM 1790 C CA . GLU A 1 208 ? 0.666 -8.073 16.154 1.00 96.25 208 GLU A CA 1
ATOM 1791 C C . GLU A 1 208 ? 1.258 -8.675 14.873 1.00 96.25 208 GLU A C 1
ATOM 1793 O O . GLU A 1 208 ? 0.721 -8.499 13.778 1.00 96.25 208 GLU A O 1
ATOM 1798 N N . VAL A 1 209 ? 2.381 -9.388 14.989 1.00 96.00 209 VAL A N 1
ATOM 1799 C CA . VAL A 1 209 ? 3.038 -10.027 13.839 1.00 96.00 209 VAL A CA 1
ATOM 1800 C C . VAL A 1 209 ? 2.456 -11.424 13.612 1.00 96.00 209 VAL A C 1
ATOM 1802 O O . VAL A 1 209 ? 2.535 -12.295 14.477 1.00 96.00 209 VAL A O 1
ATOM 1805 N N . ILE A 1 210 ? 1.919 -11.670 12.416 1.00 96.06 210 ILE A N 1
ATOM 1806 C CA 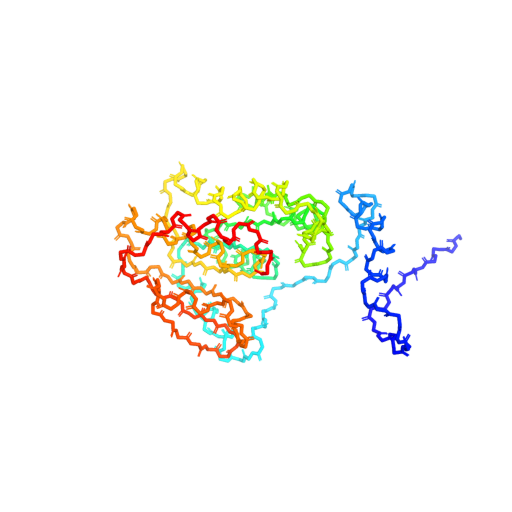. ILE A 1 210 ? 1.268 -12.930 12.038 1.00 96.06 210 ILE A CA 1
ATOM 1807 C C . ILE A 1 210 ? 1.965 -13.476 10.791 1.00 96.06 210 ILE A C 1
ATOM 1809 O O . ILE A 1 210 ? 1.688 -13.064 9.671 1.00 96.06 210 ILE A O 1
ATOM 1813 N N . GLY A 1 211 ? 2.897 -14.418 10.949 1.00 94.12 211 GLY A N 1
ATOM 1814 C CA . GLY A 1 211 ? 3.753 -14.803 9.818 1.00 94.12 211 GLY A CA 1
ATOM 1815 C C . GLY A 1 211 ? 4.552 -13.589 9.320 1.00 94.12 211 GLY A C 1
ATOM 1816 O O . GLY A 1 211 ? 5.106 -12.862 10.141 1.00 94.12 211 GLY A O 1
ATOM 1817 N N . ARG A 1 212 ? 4.619 -13.353 8.001 1.00 93.94 212 ARG A N 1
ATOM 1818 C CA . ARG A 1 212 ? 5.338 -12.193 7.425 1.00 93.94 212 ARG A CA 1
ATOM 1819 C C . ARG A 1 212 ? 4.569 -10.870 7.476 1.00 93.94 212 ARG A C 1
ATOM 1821 O O . ARG A 1 212 ? 5.188 -9.839 7.234 1.00 93.94 212 ARG A O 1
ATOM 1828 N N . ILE A 1 213 ? 3.268 -10.892 7.771 1.00 96.44 213 ILE A N 1
ATOM 1829 C CA . ILE A 1 213 ? 2.455 -9.674 7.853 1.00 96.44 213 ILE A CA 1
ATOM 1830 C C . ILE A 1 213 ? 2.436 -9.132 9.282 1.00 96.44 213 ILE A C 1
ATOM 1832 O O . ILE A 1 213 ? 2.584 -9.885 10.248 1.00 96.44 213 ILE A O 1
ATOM 1836 N N . ALA A 1 214 ? 2.193 -7.835 9.418 1.00 97.06 214 ALA A N 1
ATOM 1837 C CA . ALA A 1 214 ? 1.865 -7.202 10.686 1.00 97.06 214 ALA A CA 1
ATOM 1838 C C . ALA A 1 214 ? 0.456 -6.627 10.650 1.00 97.06 214 ALA A C 1
ATOM 1840 O O . ALA A 1 214 ? 0.078 -5.948 9.696 1.00 97.06 214 ALA A O 1
ATOM 1841 N N . HIS A 1 215 ? -0.301 -6.887 11.707 1.00 97.75 215 HIS A N 1
ATOM 1842 C CA . HIS A 1 215 ? -1.586 -6.272 11.969 1.00 97.75 215 HIS A CA 1
ATOM 1843 C C . HIS A 1 215 ? -1.384 -5.093 12.921 1.00 97.75 215 HIS A C 1
ATOM 1845 O O . HIS A 1 215 ? -0.935 -5.266 14.052 1.00 97.75 215 HIS A O 1
ATOM 1851 N N . LEU A 1 216 ? -1.695 -3.898 12.435 1.00 97.44 216 LEU A N 1
ATOM 1852 C CA . LEU A 1 216 ? -1.555 -2.628 13.131 1.00 97.44 216 LEU A CA 1
ATOM 1853 C C . LEU A 1 216 ? -2.937 -2.170 13.605 1.00 97.44 216 LEU A C 1
ATOM 1855 O O . LEU A 1 216 ? -3.881 -2.092 12.811 1.00 97.44 216 LEU A O 1
ATOM 1859 N N . ARG A 1 217 ? -3.034 -1.834 14.892 1.00 95.62 217 ARG A N 1
ATOM 1860 C CA . ARG A 1 217 ? -4.178 -1.144 15.501 1.00 95.62 217 ARG A CA 1
ATOM 1861 C C . ARG A 1 217 ? -3.754 0.255 15.920 1.00 95.62 217 ARG A C 1
ATOM 1863 O O . ARG A 1 217 ? -2.633 0.447 16.385 1.00 95.62 217 ARG A O 1
ATOM 1870 N N . PHE A 1 218 ? -4.630 1.229 15.708 1.00 93.94 218 PHE A N 1
ATOM 1871 C CA . PHE A 1 218 ? -4.341 2.626 16.006 1.00 93.94 218 PHE A CA 1
ATOM 1872 C C . PHE A 1 218 ? -4.038 2.827 17.496 1.00 93.94 218 PHE A C 1
ATOM 1874 O O . PHE A 1 218 ? -4.803 2.380 18.346 1.00 93.94 218 PHE A O 1
ATOM 1881 N N . LYS A 1 219 ? -2.943 3.530 17.795 1.00 92.12 219 LYS A N 1
ATOM 1882 C CA . LYS A 1 219 ? -2.556 3.926 19.149 1.00 92.12 219 LYS A CA 1
ATOM 1883 C C . LYS A 1 219 ? -2.180 5.401 19.143 1.00 92.12 219 LYS A C 1
ATOM 1885 O O . LYS A 1 219 ? -1.209 5.790 18.501 1.00 92.12 219 LYS A O 1
ATOM 1890 N N . LYS A 1 220 ? -2.941 6.230 19.858 1.00 90.06 220 LYS A N 1
ATOM 1891 C CA . LYS A 1 220 ? -2.662 7.669 19.931 1.00 90.06 220 LYS A CA 1
ATOM 1892 C C . LYS A 1 220 ? -1.325 7.922 20.644 1.00 90.06 220 LYS A C 1
ATOM 1894 O O . LYS A 1 220 ? -1.021 7.285 21.647 1.00 90.06 220 LYS A O 1
ATOM 1899 N N . THR A 1 221 ? -0.547 8.860 20.116 1.00 90.88 221 THR A N 1
ATOM 1900 C CA . THR A 1 221 ? 0.756 9.290 20.639 1.00 90.88 221 THR A CA 1
ATOM 1901 C C . THR A 1 221 ? 1.010 10.753 20.275 1.00 90.88 221 THR A C 1
ATOM 1903 O O . THR A 1 221 ? 0.477 11.230 19.269 1.00 90.88 221 THR A O 1
ATOM 1906 N N . ASP A 1 222 ? 1.862 11.428 21.047 1.00 90.75 222 ASP A N 1
ATOM 1907 C CA . ASP A 1 222 ? 2.300 12.817 20.827 1.00 90.75 222 ASP A CA 1
ATOM 1908 C C . ASP A 1 222 ? 3.477 12.927 19.842 1.00 90.75 222 ASP A C 1
ATOM 1910 O O . ASP A 1 222 ? 4.090 13.980 19.670 1.00 90.75 222 ASP A O 1
ATOM 1914 N N . THR A 1 223 ? 3.812 11.823 19.174 1.00 92.62 223 THR A N 1
ATOM 1915 C CA . THR A 1 223 ? 4.883 11.778 18.175 1.00 92.62 223 THR A CA 1
ATOM 1916 C C . THR A 1 223 ? 4.612 12.757 17.029 1.00 92.62 223 THR A C 1
ATOM 1918 O O . THR A 1 223 ? 3.541 12.733 16.419 1.00 92.62 223 THR A O 1
ATOM 1921 N N . ASP A 1 224 ? 5.611 13.566 16.662 1.00 94.38 224 ASP A N 1
ATOM 1922 C CA . ASP A 1 224 ? 5.518 14.470 15.511 1.00 94.38 224 ASP A CA 1
ATOM 1923 C C . ASP A 1 224 ? 5.514 13.692 14.183 1.00 94.38 224 ASP A C 1
ATOM 1925 O O . ASP A 1 224 ? 6.546 13.342 13.598 1.00 94.38 224 ASP A O 1
ATOM 1929 N N . ILE A 1 225 ? 4.306 13.439 13.684 1.00 95.25 225 ILE A N 1
ATOM 1930 C CA . ILE A 1 225 ? 4.074 12.701 12.442 1.00 95.25 225 ILE A CA 1
ATOM 1931 C C . ILE A 1 225 ? 4.614 13.451 11.221 1.00 95.25 225 ILE A C 1
ATOM 1933 O O . ILE A 1 225 ? 5.021 12.807 10.254 1.00 95.25 225 ILE A O 1
ATOM 1937 N N . ASN A 1 226 ? 4.648 14.788 11.232 1.00 94.94 226 ASN A N 1
ATOM 1938 C CA . ASN A 1 226 ? 5.155 15.548 10.088 1.00 94.94 226 ASN A CA 1
ATOM 1939 C C . ASN A 1 226 ? 6.669 15.357 9.953 1.00 94.94 226 ASN A C 1
ATOM 1941 O O . ASN A 1 226 ? 7.135 15.045 8.857 1.00 94.94 226 ASN A O 1
ATOM 1945 N N . LYS A 1 227 ? 7.409 15.396 11.068 1.00 95.31 227 LYS A N 1
ATOM 1946 C CA . LYS A 1 227 ? 8.846 15.081 11.093 1.00 95.31 227 LYS A CA 1
ATOM 1947 C C . LYS A 1 227 ? 9.137 13.657 10.608 1.00 95.31 227 LYS A C 1
ATOM 1949 O O . LYS A 1 227 ? 10.100 13.420 9.875 1.00 95.31 227 LYS A O 1
ATOM 1954 N N . LEU A 1 228 ? 8.287 12.688 10.959 1.00 95.38 228 LEU A N 1
ATOM 1955 C CA . LEU A 1 228 ? 8.405 11.325 10.430 1.00 95.38 228 LEU A CA 1
ATOM 1956 C C . LEU A 1 228 ? 8.124 11.261 8.924 1.00 95.38 228 LEU A C 1
ATOM 1958 O O . LEU A 1 228 ?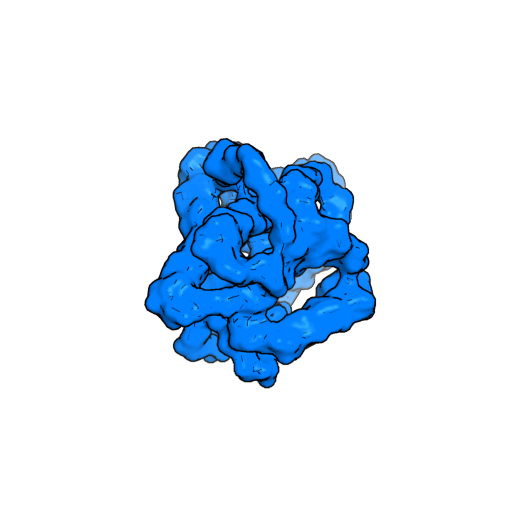 8.872 10.605 8.198 1.00 95.38 228 LEU A O 1
ATOM 1962 N N . ILE A 1 229 ? 7.098 11.953 8.425 1.00 95.62 229 ILE A N 1
ATOM 1963 C CA . ILE A 1 229 ? 6.810 12.028 6.983 1.00 95.62 229 ILE A CA 1
ATOM 1964 C C . ILE A 1 229 ? 8.010 12.621 6.237 1.00 95.62 229 ILE A C 1
ATOM 1966 O O . ILE A 1 229 ? 8.421 12.074 5.212 1.00 95.62 229 ILE A O 1
ATOM 1970 N N . GLU A 1 230 ? 8.623 13.679 6.770 1.00 93.31 230 GLU A N 1
ATOM 1971 C CA . GLU A 1 230 ? 9.803 14.305 6.173 1.00 93.31 230 GLU A CA 1
ATOM 1972 C C . GLU A 1 230 ? 11.005 13.363 6.075 1.00 93.31 230 GLU A C 1
ATOM 1974 O O . GLU A 1 230 ? 11.759 13.416 5.100 1.00 93.31 230 GLU A O 1
ATOM 1979 N N . LYS A 1 231 ? 11.163 12.470 7.055 1.00 92.12 231 LYS A N 1
ATOM 1980 C CA . LYS A 1 231 ? 12.199 11.435 7.062 1.00 92.12 231 LYS A CA 1
ATOM 1981 C C . LYS A 1 231 ? 11.888 10.313 6.069 1.00 92.12 231 LYS A C 1
ATOM 1983 O O . LYS A 1 231 ? 12.741 9.950 5.258 1.00 92.12 231 LYS A O 1
ATOM 1988 N N . TYR A 1 232 ? 10.675 9.761 6.119 1.00 92.69 232 TYR A N 1
ATOM 1989 C CA . TYR A 1 232 ? 10.303 8.547 5.383 1.00 92.69 232 TYR A CA 1
ATOM 1990 C C . TYR A 1 232 ? 9.815 8.797 3.948 1.00 92.69 232 TYR A C 1
ATOM 1992 O O . TYR A 1 232 ? 9.712 7.846 3.176 1.00 92.69 232 TYR A O 1
ATOM 2000 N N . GLN A 1 233 ? 9.610 10.050 3.522 1.00 92.06 233 GLN A N 1
ATOM 2001 C CA . GLN A 1 233 ? 9.341 10.386 2.108 1.00 92.06 233 GLN A CA 1
ATOM 2002 C C . GLN A 1 233 ? 10.480 9.990 1.149 1.00 92.06 233 GLN A C 1
ATOM 2004 O O . GLN A 1 233 ? 10.292 9.959 -0.067 1.00 92.06 233 GLN A O 1
ATOM 2009 N N . TYR A 1 234 ? 11.660 9.682 1.690 1.00 89.38 234 TYR A N 1
ATOM 2010 C CA . TYR A 1 234 ? 12.846 9.264 0.947 1.00 89.38 234 TYR A CA 1
ATOM 2011 C C . TYR A 1 234 ? 13.101 7.752 0.985 1.00 89.38 234 TYR A C 1
ATOM 2013 O O . TYR A 1 234 ? 14.067 7.294 0.381 1.00 89.38 234 TYR A O 1
ATOM 2021 N N . ASP A 1 235 ? 12.260 6.984 1.682 1.00 88.62 235 ASP A N 1
ATOM 2022 C CA . ASP A 1 235 ? 12.424 5.543 1.864 1.00 88.62 235 ASP A CA 1
ATOM 2023 C C . ASP A 1 235 ? 11.440 4.759 0.978 1.00 88.62 235 ASP A C 1
ATOM 2025 O O . ASP A 1 235 ? 10.276 4.606 1.350 1.00 88.62 235 ASP A O 1
ATOM 2029 N N . PRO A 1 236 ? 11.874 4.249 -0.191 1.00 88.12 236 PRO A N 1
ATOM 2030 C CA . PRO A 1 236 ? 10.986 3.569 -1.131 1.00 88.12 236 PRO A CA 1
ATOM 2031 C C . PRO A 1 236 ? 10.577 2.154 -0.705 1.00 88.12 236 PRO A C 1
ATOM 2033 O O . PRO A 1 236 ? 9.849 1.504 -1.454 1.00 88.12 236 PRO A O 1
ATOM 2036 N N . ARG A 1 237 ? 11.066 1.635 0.425 1.00 85.94 237 ARG A N 1
ATOM 2037 C CA . ARG A 1 237 ? 10.910 0.220 0.786 1.00 85.94 237 ARG A CA 1
ATOM 2038 C C . ARG A 1 237 ? 9.480 -0.182 1.158 1.00 85.94 237 ARG A C 1
ATOM 2040 O O . ARG A 1 237 ? 8.739 0.618 1.773 1.00 85.94 237 ARG A O 1
#

Nearest PDB structures (foldseek):
  2gpy-assembly1_A  TM=5.990E-01  e=1.278E-03  Halalkalibacterium halodurans C-125
  4pyq-assembly1_A  TM=6.130E-01  e=4.990E-03  Rattus norvegicus
  3s6g-assembly1_A  TM=4.307E-01  e=2.501E+00  Maricaulis maris MCS10
  3s6h-assembly2_Y  TM=4.203E-01  e=5.730E+00  Maricaulis maris MCS10
  3s6h-assembly2_B  TM=4.163E-01  e=6.844E+00  Maricaulis maris MCS10

Solvent-accessible surface area (backbone atoms only — not comparable to full-atom values): 13554 Å² total; per-residue (Å²): 134,88,80,80,80,82,75,80,74,92,71,86,85,90,72,80,94,65,61,69,68,59,64,57,58,71,44,44,66,59,28,45,35,22,53,71,58,77,42,78,79,90,78,90,77,49,64,74,75,78,43,90,37,71,68,28,31,52,52,51,50,53,50,58,70,71,33,68,23,37,33,33,33,39,68,52,28,66,52,48,33,39,54,74,68,70,48,50,53,38,34,36,26,36,38,56,42,62,41,60,71,52,43,85,82,51,96,64,56,70,39,81,40,56,65,57,50,31,46,81,87,50,40,52,69,52,55,88,82,41,47,78,74,44,27,66,35,42,50,44,48,41,42,47,63,58,55,48,37,51,74,70,74,48,70,65,44,25,36,42,38,64,41,57,22,40,67,35,32,50,52,40,51,49,59,49,40,78,74,45,93,61,70,79,35,42,33,38,35,54,79,49,66,96,44,78,84,56,55,68,49,63,68,46,23,53,73,47,76,39,74,38,29,28,43,37,33,71,38,94,63,88,70,65,59,65,64,49,44,68,61,34,38,63,43,66,85

pLDDT: mean 87.54, std 17.77, range [28.66, 98.75]

Secondary structure (DSSP, 8-state):
-------------------HHHHHHHTHHHHHHHHTTSS-------S----SSHHHHHHHHHHHHH-SEEEEES-SHHHHHHHHTT-EEEEEE--HHHHHHHHTT-SSSEEE---SSB-GGG-BTTTTT-HHHHHHHHHHHHHHHHHHHHHTT---SEEEE-SSSHHHHHHHHHHHHTTSS-TT-EEEESS-TT-GGGGGGGGTEEEEEETTEEEEEE------HHHHHHHHTT---